Protein AF-A0A8U0I1I5-F1 (afdb_monomer)

Radius of gyration: 29.52 Å; Cα contacts (8 Å, |Δi|>4): 370; chains: 1; bounding box: 53×43×82 Å

Secondary structure (DSSP, 8-state):
-EETTEEEEEEEEEEEEEEEEEEEEEEEE-TT----TTS-EEEGGGS-HHHHHHHHHHHTTSTTS-----SS-EEEEEEEEE-TT-STT-THHHHSEEEEEETTEEEEEEEEEEEEEEEEEEEEEEEEEESSHHHHHHHHHHHHEEE--SPPHHHHHHHHHHHHH-EEE--SS--HHHHHHHHHHTTS--TT-TTEEEEEETTEEEEEEEEETTGGG-

Mean predicted aligned error: 11.92 Å

Solvent-accessible surface area (backbone atoms only — not comparable to full-atom values): 12692 Å² total; per-residue (Å²): 88,82,54,95,75,25,31,30,51,72,45,82,72,46,77,46,77,41,80,36,39,17,40,24,33,26,40,38,35,44,92,81,61,71,81,58,97,84,53,58,73,44,50,46,91,78,46,47,70,63,50,43,52,37,50,49,21,61,61,31,72,34,84,87,44,69,93,51,75,68,89,65,62,41,80,44,66,79,37,80,39,69,22,94,89,46,65,88,76,36,70,52,74,81,55,38,66,38,31,38,38,49,96,94,40,58,33,43,39,34,40,76,48,79,49,73,42,82,39,84,44,78,43,68,46,73,47,80,72,22,76,36,74,65,54,39,50,52,52,50,43,70,70,39,46,46,74,55,81,82,68,53,74,67,36,43,56,48,49,62,42,11,55,74,78,39,33,71,51,85,57,99,72,70,52,72,47,56,53,53,50,52,59,69,50,68,83,44,50,53,96,82,40,82,56,35,39,42,31,35,47,95,89,40,81,40,62,36,33,56,50,36,76,81,69,75,75,120

Sequence (218 aa):
MEFDNSYYYVELANSYTAELPALVLSVTWNPRQTPSPNATVLSFPDLPESDQLALRSTVYGGLYKPQVYPETILDFSASPVPYRDGTAESTFVDEGELWVRWEGRAYEVTAHRTTTMEKLVHEYTAERVAESAESFRELIADRHIIRIEPPTPEEQAILDAAVTDGYHETTQSPSRAWHRLLERLRETAFPEAHYTWYVDYDGEWYTLSLSSDESCTN

Nearest PDB structures (foldseek):
  4y0m-assembly4_H  TM=2.115E-01  e=1.537E+00  Pseudomonas aeruginosa PAO1
  5zdh-assembly1_A  TM=1.942E-01  e=1.960E+00  Escherichia coli ETEC H10407
  1cy6-assembly1_A  TM=1.666E-01  e=2.999E+00  Escherichia coli K-12
  4y0m-assembly1_A  TM=1.719E-01  e=5.850E+00  Pseudomonas aeruginosa PAO1

Structure (mmCIF, N/CA/C/O backbone):
data_AF-A0A8U0I1I5-F1
#
_entry.id   AF-A0A8U0I1I5-F1
#
loop_
_atom_site.group_PDB
_atom_site.id
_atom_site.type_symbol
_atom_site.label_atom_id
_atom_site.label_alt_id
_atom_site.label_comp_id
_atom_site.label_asym_id
_atom_site.label_entity_id
_atom_site.label_seq_id
_atom_site.pdbx_PDB_ins_code
_ato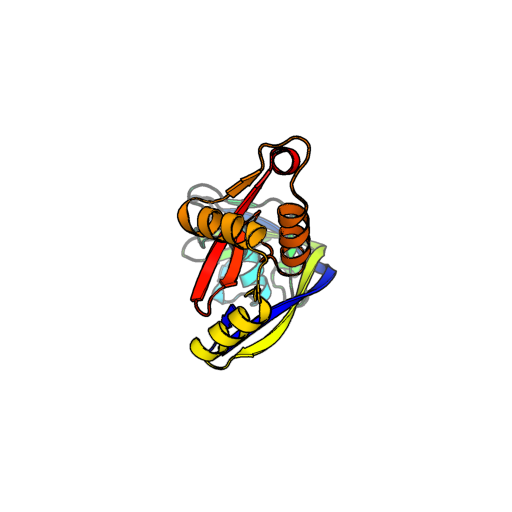m_site.Cartn_x
_atom_site.Cartn_y
_atom_site.Cartn_z
_atom_site.occupancy
_atom_site.B_iso_or_equiv
_atom_site.auth_seq_id
_atom_site.auth_comp_id
_atom_site.auth_asym_id
_atom_site.auth_atom_id
_atom_site.pdbx_PDB_model_num
ATOM 1 N N . MET A 1 1 ? -8.487 -7.957 10.086 1.00 79.94 1 MET A N 1
ATOM 2 C CA . MET A 1 1 ? -8.533 -8.185 8.622 1.00 79.94 1 MET A CA 1
ATOM 3 C C . MET A 1 1 ? -9.238 -9.506 8.367 1.00 79.94 1 MET A C 1
ATOM 5 O O . MET A 1 1 ? -8.986 -10.439 9.117 1.00 79.94 1 MET A O 1
ATOM 9 N N . GLU A 1 2 ? -10.106 -9.591 7.361 1.00 83.88 2 GLU A N 1
ATOM 10 C CA . GLU A 1 2 ? -10.692 -10.864 6.920 1.00 83.88 2 GLU A CA 1
ATOM 11 C C . GLU A 1 2 ? -9.901 -11.406 5.723 1.00 83.88 2 GLU A C 1
ATOM 13 O O . GLU A 1 2 ? -9.616 -10.663 4.783 1.00 83.88 2 GLU A O 1
ATOM 18 N N . PHE A 1 3 ? -9.525 -12.682 5.769 1.00 85.00 3 PHE A N 1
ATOM 19 C CA . PHE A 1 3 ? -8.878 -13.395 4.670 1.00 85.00 3 PHE A CA 1
ATOM 20 C C . PHE A 1 3 ? -9.256 -14.875 4.740 1.00 85.00 3 PHE A C 1
ATOM 22 O O . PHE A 1 3 ? -9.235 -15.457 5.822 1.00 85.00 3 PHE A O 1
ATOM 29 N N . ASP A 1 4 ? -9.620 -15.470 3.602 1.00 86.25 4 ASP A N 1
ATOM 30 C CA . ASP A 1 4 ? -10.054 -16.876 3.510 1.00 86.25 4 ASP A CA 1
ATOM 31 C C . ASP A 1 4 ? -11.099 -17.260 4.579 1.00 86.25 4 ASP A C 1
ATOM 33 O O . ASP A 1 4 ? -10.979 -18.249 5.302 1.00 86.25 4 ASP A O 1
ATOM 37 N N . ASN A 1 5 ? -12.107 -16.392 4.741 1.00 85.06 5 ASN A N 1
ATOM 38 C CA . ASN A 1 5 ? -13.210 -16.555 5.692 1.00 85.06 5 ASN A CA 1
ATOM 39 C C . ASN A 1 5 ? -12.777 -16.682 7.174 1.00 85.06 5 ASN A C 1
ATOM 41 O O . ASN A 1 5 ? -13.553 -17.135 8.015 1.00 85.06 5 ASN A O 1
ATOM 45 N N . SER A 1 6 ? -11.545 -16.273 7.489 1.00 90.00 6 SER A N 1
ATOM 46 C CA . SER A 1 6 ? -10.965 -16.203 8.830 1.00 90.00 6 SER A CA 1
ATOM 47 C C . SER A 1 6 ? -10.570 -14.765 9.169 1.00 90.00 6 SER A C 1
ATOM 49 O O . SER A 1 6 ? -10.298 -13.942 8.290 1.00 90.00 6 SER A O 1
ATOM 51 N N . TYR A 1 7 ? -10.508 -14.457 10.461 1.00 90.44 7 TYR A N 1
ATOM 52 C CA . TYR A 1 7 ? -10.189 -13.125 10.958 1.00 90.44 7 TYR A CA 1
ATOM 53 C C . TYR A 1 7 ? -8.809 -13.112 11.593 1.00 90.44 7 TYR A C 1
ATOM 55 O O . TYR A 1 7 ? -8.479 -13.948 12.436 1.00 90.44 7 TYR A O 1
ATOM 63 N N . TYR A 1 8 ? -8.018 -12.126 11.190 1.00 90.31 8 TYR A N 1
ATOM 64 C CA . TYR A 1 8 ? -6.644 -11.943 11.619 1.00 90.31 8 TYR A CA 1
ATOM 65 C C . TYR A 1 8 ? -6.473 -10.606 12.325 1.00 90.31 8 TYR A C 1
ATOM 67 O O . TYR A 1 8 ? -6.962 -9.567 11.853 1.00 90.31 8 TYR A O 1
ATOM 75 N N . TYR A 1 9 ? -5.736 -10.641 13.425 1.00 87.62 9 TYR A N 1
ATOM 76 C CA . TYR A 1 9 ? -5.141 -9.466 14.029 1.00 87.62 9 TYR A CA 1
ATOM 77 C C . TYR A 1 9 ? -3.797 -9.222 13.347 1.00 87.62 9 TYR A C 1
ATOM 79 O O . TYR A 1 9 ? -2.972 -10.130 13.242 1.00 87.62 9 TYR A O 1
ATOM 87 N N . VAL A 1 10 ? -3.636 -8.023 12.791 1.00 89.69 10 VAL A N 1
ATOM 88 C CA . VAL A 1 10 ? -2.459 -7.653 12.006 1.00 89.69 10 VAL A CA 1
ATOM 89 C C . VAL A 1 10 ? -1.749 -6.535 12.735 1.00 89.69 10 VAL A C 1
ATOM 91 O O . VAL A 1 10 ? -2.337 -5.480 12.965 1.00 89.69 10 VAL A O 1
ATOM 94 N N . GLU A 1 11 ? -0.484 -6.759 13.056 1.00 89.06 11 GLU A N 1
ATOM 95 C CA . GLU A 1 11 ? 0.372 -5.756 13.672 1.00 89.06 11 GLU A CA 1
ATOM 96 C C . GLU A 1 11 ? 1.574 -5.476 12.785 1.00 89.06 11 GLU A C 1
ATOM 98 O O . GLU A 1 11 ? 2.102 -6.362 12.109 1.00 89.06 11 GLU A O 1
ATOM 103 N N . LEU A 1 12 ? 2.005 -4.216 12.783 1.00 89.56 12 LEU A N 1
ATOM 104 C CA . LEU A 1 12 ? 3.290 -3.845 12.214 1.00 89.56 12 LEU A CA 1
ATOM 105 C C . LEU A 1 12 ? 4.381 -4.400 13.135 1.00 89.56 12 LEU A C 1
ATOM 107 O O . LEU A 1 12 ? 4.593 -3.884 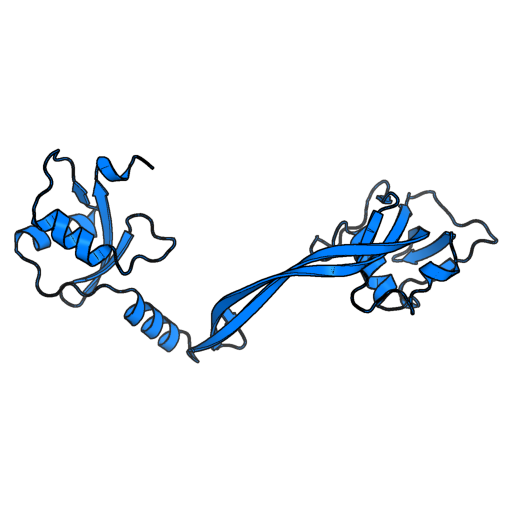14.229 1.00 89.56 12 LEU A O 1
ATOM 111 N N . ALA A 1 13 ? 5.063 -5.446 12.686 1.00 90.75 13 ALA A N 1
ATOM 112 C CA . ALA A 1 13 ? 6.122 -6.090 13.448 1.00 90.75 13 ALA A CA 1
ATOM 113 C C . ALA A 1 13 ? 7.432 -5.306 13.350 1.00 90.75 13 ALA A C 1
ATOM 115 O O . ALA A 1 13 ? 8.156 -5.164 14.334 1.00 90.75 13 ALA A O 1
ATOM 116 N N . ASN A 1 14 ? 7.744 -4.795 12.157 1.00 89.81 14 ASN A N 1
ATOM 117 C CA . ASN A 1 14 ? 8.981 -4.072 11.913 1.00 89.81 14 ASN A CA 1
ATOM 118 C C . ASN A 1 14 ? 8.826 -3.060 10.774 1.00 89.81 14 ASN A C 1
ATOM 120 O O . ASN A 1 14 ? 8.036 -3.239 9.844 1.00 89.81 14 ASN A O 1
ATOM 124 N N . SER A 1 15 ? 9.620 -1.996 10.839 1.00 93.75 15 SER A N 1
ATOM 125 C CA . SER A 1 15 ? 9.725 -0.993 9.789 1.00 93.75 15 SER A CA 1
ATOM 126 C C . SER A 1 15 ? 11.179 -0.573 9.655 1.00 93.75 15 SER A C 1
ATOM 128 O O . SER A 1 15 ? 11.757 -0.027 10.592 1.00 93.75 15 SER A O 1
ATOM 130 N N . TYR A 1 16 ? 11.769 -0.801 8.488 1.00 88.50 16 TYR A N 1
ATOM 131 C CA . TYR A 1 16 ? 13.164 -0.455 8.230 1.00 88.50 16 TYR A CA 1
ATOM 132 C C . TYR A 1 16 ? 13.371 -0.004 6.792 1.00 88.50 16 TYR A C 1
ATOM 134 O O . TYR A 1 16 ? 12.575 -0.293 5.898 1.00 88.50 16 TYR A O 1
ATOM 142 N N . THR A 1 17 ? 14.465 0.715 6.575 1.00 92.31 17 THR A N 1
ATOM 143 C CA . THR A 1 17 ? 14.924 1.070 5.237 1.00 92.31 17 THR A CA 1
ATOM 144 C C . THR A 1 17 ? 15.815 -0.046 4.712 1.00 92.31 17 THR A C 1
ATOM 146 O O . THR A 1 17 ? 16.782 -0.432 5.366 1.00 92.31 17 THR A O 1
ATOM 149 N N . ALA A 1 18 ? 15.490 -0.555 3.530 1.00 89.12 18 ALA A N 1
ATOM 150 C CA . ALA A 1 18 ? 16.329 -1.479 2.784 1.00 89.12 18 ALA A CA 1
ATOM 151 C C . ALA A 1 18 ? 16.841 -0.799 1.514 1.00 89.12 18 ALA A C 1
ATOM 153 O O . ALA A 1 18 ? 16.109 -0.042 0.873 1.00 89.12 18 ALA A O 1
ATOM 154 N N . GLU A 1 19 ? 18.075 -1.102 1.123 1.00 91.81 19 GLU A N 1
ATOM 155 C CA . GLU A 1 19 ? 18.558 -0.763 -0.211 1.00 91.81 19 GLU A CA 1
ATOM 156 C C . GLU A 1 19 ? 18.095 -1.825 -1.206 1.00 91.81 19 GLU A C 1
ATOM 158 O O . GLU A 1 19 ? 18.281 -3.024 -0.994 1.00 91.81 19 GLU A O 1
ATOM 163 N N . LEU A 1 20 ? 17.499 -1.380 -2.307 1.00 90.88 20 LEU A N 1
ATOM 164 C CA . LEU A 1 20 ? 17.161 -2.236 -3.434 1.00 90.88 20 LEU A CA 1
ATOM 165 C C . LEU A 1 20 ? 18.026 -1.886 -4.641 1.00 90.88 20 LEU A C 1
ATOM 167 O O . LEU A 1 20 ? 18.239 -0.697 -4.903 1.00 90.88 20 LEU A O 1
ATOM 171 N N . PRO A 1 21 ? 18.469 -2.888 -5.419 1.00 92.75 21 PRO A N 1
ATOM 172 C CA . PRO A 1 21 ? 19.033 -2.642 -6.734 1.00 92.75 21 PRO A CA 1
ATOM 173 C C . PRO A 1 21 ? 18.053 -1.839 -7.588 1.00 92.75 21 PRO A C 1
ATOM 175 O O . PRO A 1 21 ? 16.840 -2.064 -7.567 1.00 92.75 21 PRO A O 1
ATOM 178 N N . ALA A 1 22 ? 18.583 -0.897 -8.350 1.00 93.56 22 ALA A N 1
ATOM 179 C CA . ALA A 1 22 ? 17.813 -0.060 -9.245 1.00 93.56 22 ALA A CA 1
ATOM 180 C C . ALA A 1 22 ? 18.581 0.183 -10.543 1.00 93.56 22 ALA A C 1
ATOM 182 O O . ALA A 1 22 ? 19.812 0.178 -10.576 1.00 93.56 22 ALA A O 1
ATOM 183 N N . LEU A 1 23 ? 17.839 0.446 -11.610 1.00 93.62 23 LEU A N 1
ATOM 184 C CA . LEU A 1 23 ? 18.387 0.889 -12.884 1.00 93.62 23 LEU A CA 1
ATOM 185 C C . LEU A 1 23 ? 17.910 2.316 -13.133 1.00 93.62 23 LEU A C 1
ATOM 187 O O . LEU A 1 23 ? 16.718 2.602 -13.026 1.00 93.62 23 LEU A O 1
ATOM 191 N N . VAL A 1 24 ? 18.835 3.228 -13.428 1.00 93.56 24 VAL A N 1
ATOM 192 C CA . VAL A 1 24 ? 18.472 4.586 -13.845 1.00 93.56 24 VAL A CA 1
ATOM 193 C C . VAL A 1 24 ? 17.983 4.505 -15.285 1.00 93.56 24 VAL A C 1
ATOM 195 O O . VAL A 1 24 ? 18.783 4.244 -16.185 1.00 93.56 24 VAL A O 1
ATOM 198 N N . LEU A 1 25 ? 16.683 4.721 -15.481 1.00 94.62 25 LEU A N 1
ATOM 199 C CA . LEU A 1 25 ? 16.008 4.616 -16.772 1.00 94.62 25 LEU A CA 1
ATOM 200 C C . LEU A 1 25 ? 15.466 5.972 -17.218 1.00 94.62 25 LEU A C 1
ATOM 202 O O . LEU A 1 25 ? 14.912 6.715 -16.408 1.00 94.62 25 LEU A O 1
ATOM 206 N N . SER A 1 26 ? 15.574 6.251 -18.513 1.00 94.81 26 SER A N 1
ATOM 207 C CA . SER A 1 26 ? 14.696 7.191 -19.208 1.00 94.81 26 SER A CA 1
ATOM 208 C C . SER A 1 26 ? 13.701 6.404 -20.051 1.00 94.81 26 SER A C 1
ATOM 210 O O . SER A 1 26 ? 14.091 5.439 -20.707 1.00 94.81 26 SER A O 1
ATOM 212 N N . VAL A 1 27 ? 12.435 6.814 -20.056 1.00 96.00 27 VAL A N 1
ATOM 213 C CA . VAL A 1 27 ? 11.420 6.234 -20.944 1.00 96.00 27 VAL A CA 1
ATOM 214 C C . VAL A 1 27 ? 10.614 7.351 -21.575 1.00 96.00 27 VAL A C 1
ATOM 216 O O . VAL A 1 27 ? 9.957 8.121 -20.870 1.00 96.00 27 VAL A O 1
ATOM 219 N N . THR A 1 28 ? 10.624 7.416 -22.901 1.00 95.50 28 THR A N 1
ATOM 220 C CA . THR A 1 28 ? 9.867 8.417 -23.649 1.00 95.50 28 THR A CA 1
ATOM 221 C C . THR A 1 28 ? 8.820 7.754 -24.536 1.00 95.50 28 THR A C 1
ATOM 223 O O . THR A 1 28 ? 8.996 6.659 -25.086 1.00 95.50 28 THR A O 1
ATOM 226 N N . TRP A 1 29 ? 7.675 8.418 -24.658 1.00 95.75 29 TRP A N 1
ATOM 227 C CA . TRP A 1 29 ? 6.648 8.072 -25.627 1.00 95.75 29 TRP A CA 1
ATOM 228 C C . TRP A 1 29 ? 5.899 9.294 -26.129 1.00 95.75 29 TRP A C 1
ATOM 230 O O . TRP A 1 29 ? 5.488 10.145 -25.353 1.00 95.75 29 TRP A O 1
ATOM 240 N N . ASN A 1 30 ? 5.639 9.354 -27.431 1.00 93.44 30 ASN A N 1
ATOM 241 C CA . ASN A 1 30 ? 4.634 10.237 -28.006 1.00 93.44 30 ASN A CA 1
ATOM 242 C C . ASN A 1 30 ? 3.947 9.557 -29.211 1.00 93.44 30 ASN A C 1
ATOM 244 O O . ASN A 1 30 ? 4.534 8.678 -29.836 1.00 93.44 30 ASN A O 1
ATOM 248 N N . PRO A 1 31 ? 2.723 9.955 -29.598 1.00 89.44 31 PRO A N 1
ATOM 249 C CA . PRO A 1 31 ? 1.957 9.293 -30.657 1.00 89.44 31 PRO A CA 1
ATOM 250 C C . PRO A 1 31 ? 2.624 9.244 -32.035 1.00 89.44 31 PRO A C 1
ATOM 252 O O . PRO A 1 31 ? 2.180 8.487 -32.895 1.00 89.44 31 PRO A O 1
ATOM 255 N N . ARG A 1 32 ? 3.629 10.091 -32.285 1.00 89.12 32 ARG A N 1
ATOM 256 C CA . ARG A 1 32 ? 4.287 10.223 -33.591 1.00 89.12 32 ARG A CA 1
ATOM 257 C C . ARG A 1 32 ? 5.686 9.625 -33.621 1.00 89.12 32 ARG A C 1
ATOM 259 O O . ARG A 1 32 ? 6.273 9.585 -34.700 1.00 89.12 32 ARG A O 1
ATOM 266 N N . GLN A 1 33 ? 6.228 9.191 -32.484 1.00 90.88 33 G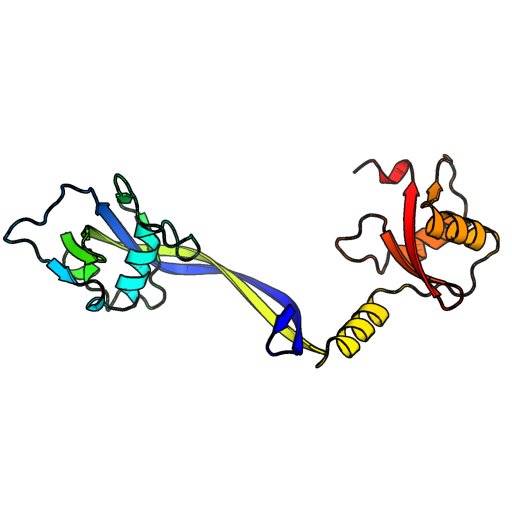LN A N 1
ATOM 267 C CA . GLN A 1 33 ? 7.560 8.6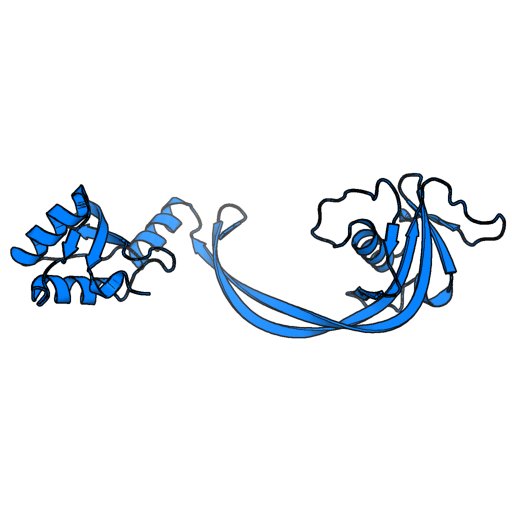13 -32.468 1.00 90.88 33 GLN A CA 1
ATOM 268 C C . GLN A 1 33 ? 7.543 7.222 -33.080 1.00 90.88 33 GLN A C 1
ATOM 270 O O . GLN A 1 33 ? 6.651 6.408 -32.833 1.00 90.88 33 GLN A O 1
ATOM 275 N N . THR A 1 34 ? 8.564 6.953 -33.875 1.00 90.75 34 THR A N 1
ATOM 276 C CA . THR A 1 34 ? 8.786 5.656 -34.493 1.00 90.75 34 THR A CA 1
ATOM 277 C C . THR A 1 34 ? 10.266 5.327 -34.385 1.00 90.75 34 THR A C 1
ATOM 279 O O . THR A 1 34 ? 11.075 6.213 -34.680 1.00 90.75 34 THR A O 1
ATOM 282 N N . PRO A 1 35 ? 10.627 4.081 -34.034 1.00 92.44 35 PRO A N 1
ATOM 283 C CA . PRO A 1 35 ? 12.015 3.647 -34.069 1.00 92.44 35 PRO A CA 1
ATOM 284 C C . PRO A 1 35 ? 12.619 3.885 -35.454 1.00 92.44 35 PRO A C 1
ATOM 286 O O . PRO A 1 35 ? 11.937 3.727 -36.474 1.00 92.44 35 PRO A O 1
ATOM 289 N N . SER A 1 36 ? 13.905 4.233 -35.501 1.00 90.38 36 SER A N 1
ATOM 290 C CA . SER A 1 36 ? 14.628 4.265 -36.772 1.00 90.38 36 SER A CA 1
ATOM 291 C C . SER A 1 36 ? 14.697 2.851 -37.385 1.00 90.38 36 SER A C 1
ATOM 293 O O . SER A 1 36 ? 14.619 1.865 -36.650 1.00 90.38 36 SER A O 1
ATOM 295 N N . PRO A 1 37 ? 14.872 2.702 -38.713 1.00 88.62 37 PRO A N 1
ATOM 296 C CA . PRO A 1 37 ? 14.901 1.382 -39.354 1.00 88.62 37 PRO A CA 1
ATOM 297 C C . PRO A 1 37 ? 15.980 0.423 -38.828 1.00 88.62 37 PRO A C 1
ATOM 299 O O . PRO A 1 37 ? 15.832 -0.785 -38.979 1.00 88.62 37 PRO A O 1
ATOM 302 N N . ASN A 1 38 ? 17.046 0.958 -38.227 1.00 88.25 38 ASN A N 1
ATOM 303 C CA . ASN A 1 38 ? 18.166 0.186 -37.684 1.00 88.25 38 ASN A CA 1
ATOM 304 C C . ASN A 1 38 ? 18.137 0.097 -36.149 1.00 88.25 38 ASN A C 1
ATOM 306 O O . ASN A 1 38 ? 19.097 -0.391 -35.562 1.00 88.25 38 ASN A O 1
ATOM 310 N N . ALA A 1 39 ? 17.093 0.615 -35.496 1.00 90.38 39 ALA A N 1
ATOM 311 C CA . ALA A 1 39 ? 16.973 0.556 -34.047 1.00 90.38 39 ALA A CA 1
ATOM 312 C C . ALA A 1 39 ? 16.692 -0.878 -33.577 1.00 90.38 39 ALA A C 1
ATOM 314 O O . ALA A 1 39 ? 15.916 -1.602 -34.207 1.00 90.38 39 ALA A O 1
ATOM 315 N N . THR A 1 40 ? 17.264 -1.260 -32.435 1.00 91.94 40 THR A N 1
ATOM 316 C CA . THR A 1 40 ? 16.874 -2.481 -31.726 1.00 91.94 40 THR A CA 1
ATOM 317 C C . THR A 1 40 ? 15.453 -2.308 -31.197 1.00 91.94 40 THR A C 1
ATOM 319 O O . THR A 1 40 ? 15.181 -1.396 -30.414 1.00 91.94 40 THR A O 1
ATOM 322 N N . VAL A 1 41 ? 14.532 -3.167 -31.641 1.00 95.19 41 VAL A N 1
ATOM 323 C CA . VAL A 1 41 ? 13.128 -3.153 -31.211 1.00 95.19 41 VAL A CA 1
ATOM 324 C C . VAL A 1 41 ? 12.774 -4.498 -30.590 1.00 95.19 41 VAL A C 1
ATOM 326 O O . VAL A 1 41 ? 12.765 -5.516 -31.279 1.00 95.19 41 VAL A O 1
ATOM 329 N N . LEU A 1 42 ? 12.433 -4.482 -29.307 1.00 95.50 42 LEU A N 1
ATOM 330 C CA . LEU A 1 42 ? 12.011 -5.642 -28.530 1.00 95.50 42 LEU A CA 1
ATOM 331 C C . LEU A 1 42 ? 10.494 -5.626 -28.321 1.00 95.50 42 LEU A C 1
ATOM 333 O O . LEU A 1 42 ? 9.872 -4.561 -28.246 1.00 95.50 42 LEU A O 1
ATOM 337 N N . SER A 1 43 ? 9.880 -6.801 -28.20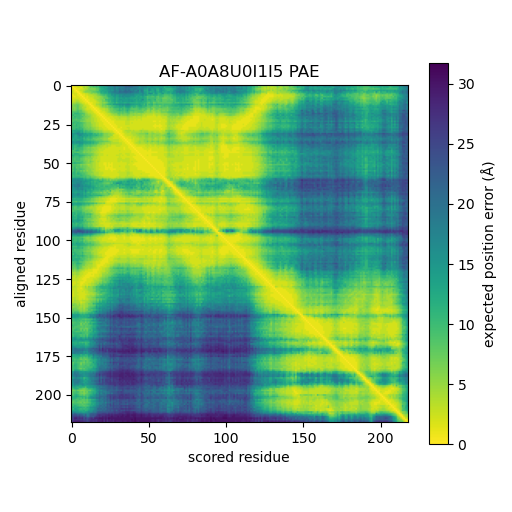2 1.00 96.69 43 SER A N 1
ATOM 338 C CA . SER A 1 43 ? 8.484 -6.901 -27.769 1.00 96.69 43 SER A CA 1
ATOM 339 C C . SER A 1 43 ? 8.429 -6.931 -26.247 1.00 96.69 43 SER A C 1
ATOM 341 O O . SER A 1 43 ? 9.157 -7.688 -25.616 1.00 96.69 43 SER A O 1
ATOM 343 N N . PHE A 1 44 ? 7.507 -6.181 -25.649 1.00 96.25 44 PHE A N 1
ATOM 344 C CA . PHE A 1 44 ? 7.268 -6.211 -24.206 1.00 96.25 44 PHE A CA 1
ATOM 345 C C . PHE A 1 44 ? 7.104 -7.614 -23.587 1.00 96.25 44 PHE A C 1
ATOM 347 O O . PHE A 1 44 ? 7.744 -7.865 -22.570 1.00 96.25 44 PHE A O 1
ATOM 354 N N . PRO A 1 45 ? 6.291 -8.538 -24.145 1.00 96.94 45 PRO A N 1
ATOM 355 C CA . PRO A 1 45 ? 6.125 -9.866 -23.548 1.00 96.94 45 PRO A CA 1
ATOM 356 C C . PRO A 1 45 ? 7.384 -10.740 -23.618 1.00 96.94 45 PRO A C 1
ATOM 358 O O . PRO A 1 45 ? 7.458 -11.723 -22.886 1.00 96.94 45 PRO A O 1
ATOM 361 N N . ASP A 1 46 ? 8.349 -10.385 -24.470 1.00 96.06 46 ASP A N 1
ATOM 362 C CA . ASP A 1 46 ? 9.609 -11.115 -24.627 1.00 96.06 46 ASP A CA 1
ATOM 363 C C . ASP A 1 46 ? 10.685 -10.618 -23.643 1.00 96.06 46 ASP A C 1
ATOM 365 O O . ASP A 1 46 ? 11.745 -11.229 -23.528 1.00 96.06 46 ASP A O 1
ATOM 369 N N . LEU A 1 47 ? 10.427 -9.511 -22.932 1.00 94.69 47 LEU A N 1
ATOM 370 C CA . LEU A 1 47 ? 11.341 -8.981 -21.925 1.00 94.69 47 LEU A CA 1
ATOM 371 C C . LEU A 1 47 ? 11.363 -9.871 -20.669 1.00 94.69 47 LEU A C 1
ATOM 373 O O . LEU A 1 47 ? 10.323 -10.427 -20.296 1.00 94.69 47 LEU A O 1
ATOM 377 N N . PRO A 1 48 ? 12.497 -9.932 -19.951 1.00 94.69 48 PRO A N 1
ATOM 378 C CA . PRO A 1 48 ? 12.559 -10.472 -18.595 1.00 94.69 48 PRO A CA 1
ATOM 379 C C . PRO A 1 48 ? 11.479 -9.869 -17.684 1.00 94.69 48 PRO A C 1
ATOM 381 O O . PRO A 1 48 ? 11.112 -8.700 -17.816 1.00 94.69 48 PRO A O 1
ATOM 384 N N . GLU A 1 49 ? 10.975 -10.645 -16.720 1.00 93.88 49 GLU A N 1
ATOM 385 C CA . GLU A 1 49 ? 9.899 -10.191 -15.822 1.00 93.88 49 GLU A CA 1
ATOM 386 C C . GLU A 1 49 ? 10.274 -8.910 -15.055 1.00 93.88 49 GLU A C 1
ATOM 388 O O . GLU A 1 49 ? 9.445 -8.013 -14.884 1.00 93.88 49 GLU A O 1
ATOM 393 N N . SER A 1 50 ? 11.540 -8.783 -14.654 1.00 92.50 50 SER A N 1
ATOM 394 C CA . SER A 1 50 ? 12.085 -7.591 -13.998 1.00 92.50 50 SER A CA 1
ATOM 395 C C . SER A 1 50 ? 11.981 -6.338 -14.878 1.00 92.50 50 SER A C 1
ATOM 397 O O . SER A 1 50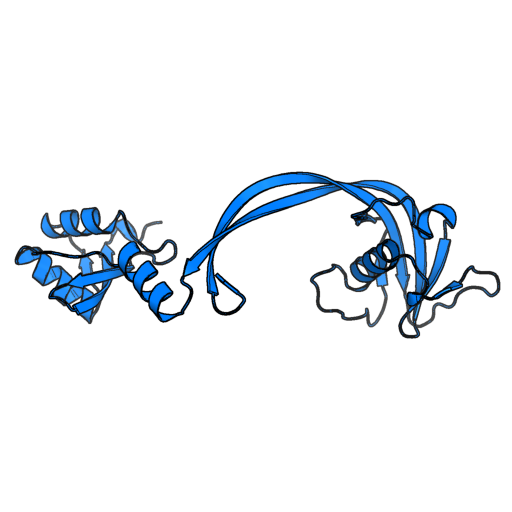 ? 11.509 -5.300 -14.407 1.00 92.50 50 SER A O 1
ATOM 399 N N . ASP A 1 51 ? 12.324 -6.446 -16.163 1.00 94.50 51 ASP A N 1
ATOM 400 C CA . ASP A 1 51 ? 12.211 -5.366 -17.151 1.00 94.50 51 ASP A CA 1
ATOM 401 C C . ASP A 1 51 ? 10.744 -5.019 -17.437 1.00 94.50 51 ASP A C 1
ATOM 403 O O . ASP A 1 51 ? 10.379 -3.842 -17.530 1.00 94.50 51 ASP A O 1
ATOM 407 N N . GLN A 1 52 ? 9.869 -6.029 -17.513 1.00 94.88 52 GLN A N 1
ATOM 408 C CA . GLN A 1 52 ? 8.428 -5.820 -17.665 1.00 94.88 52 GLN A CA 1
ATOM 409 C C . GLN A 1 52 ? 7.844 -5.037 -16.485 1.00 94.88 52 GLN A C 1
ATOM 411 O O . GLN A 1 52 ? 7.057 -4.105 -16.680 1.00 94.88 52 GLN A O 1
ATOM 416 N N . LEU A 1 53 ? 8.217 -5.400 -15.256 1.00 92.19 53 LEU A N 1
ATOM 417 C CA . LEU A 1 53 ? 7.782 -4.716 -14.039 1.00 92.19 53 LEU A CA 1
ATOM 418 C C . LEU A 1 53 ? 8.319 -3.285 -13.972 1.00 92.19 53 LEU A C 1
ATOM 420 O O . LEU A 1 53 ? 7.553 -2.367 -13.659 1.00 92.19 53 LEU A O 1
ATOM 424 N N . ALA A 1 54 ? 9.596 -3.083 -14.304 1.00 92.19 54 ALA A N 1
ATOM 425 C CA . ALA A 1 54 ? 10.215 -1.765 -14.364 1.00 92.19 54 ALA A CA 1
ATOM 426 C C . ALA A 1 54 ? 9.483 -0.858 -15.363 1.00 92.19 54 ALA A C 1
ATOM 428 O O . ALA A 1 54 ? 9.039 0.233 -14.996 1.00 92.19 54 ALA A O 1
ATOM 429 N N . LEU A 1 55 ? 9.256 -1.336 -16.592 1.00 93.56 55 LEU A N 1
ATOM 430 C CA . LEU A 1 55 ? 8.589 -0.550 -17.626 1.00 93.56 55 LEU A CA 1
ATOM 431 C C . LEU A 1 55 ? 7.117 -0.276 -17.289 1.00 93.56 55 LEU A C 1
ATOM 433 O O . LEU A 1 55 ? 6.659 0.849 -17.476 1.00 93.56 55 LEU A O 1
ATOM 437 N N . ARG A 1 56 ? 6.380 -1.245 -16.726 1.00 92.88 56 ARG A N 1
ATOM 438 C CA . ARG A 1 56 ? 5.007 -1.018 -16.226 1.00 92.88 56 ARG A CA 1
ATOM 439 C C . ARG A 1 56 ? 4.973 0.067 -15.160 1.00 92.88 56 ARG A C 1
ATOM 441 O O . ARG A 1 56 ? 4.144 0.971 -15.239 1.00 92.88 56 ARG A O 1
ATOM 448 N N . SER A 1 57 ? 5.873 -0.008 -14.180 1.00 89.19 57 SER A N 1
ATOM 449 C CA . SER A 1 57 ? 5.964 0.996 -13.121 1.00 89.19 57 SER A CA 1
ATOM 450 C C . SER A 1 57 ? 6.241 2.381 -13.701 1.00 89.19 57 SER A C 1
ATOM 452 O O . SER A 1 57 ? 5.603 3.348 -13.295 1.00 89.19 57 SER A O 1
ATOM 454 N N . THR A 1 58 ? 7.147 2.489 -14.669 1.00 91.81 58 THR A N 1
ATOM 455 C CA . THR A 1 58 ? 7.473 3.764 -15.309 1.00 91.81 58 THR A CA 1
ATOM 456 C C . THR A 1 58 ? 6.314 4.314 -16.141 1.00 91.81 58 THR A C 1
ATOM 458 O O . THR A 1 58 ? 5.925 5.466 -15.959 1.00 91.81 58 THR A O 1
ATOM 461 N N . VAL A 1 59 ? 5.717 3.499 -17.013 1.00 91.25 59 VAL A N 1
ATOM 462 C CA . VAL A 1 59 ? 4.653 3.933 -17.934 1.00 91.25 59 VAL A CA 1
ATOM 463 C C . VAL A 1 59 ? 3.370 4.315 -17.195 1.00 91.25 59 VAL A C 1
ATOM 465 O O . VAL A 1 59 ? 2.726 5.289 -17.576 1.00 91.25 59 VAL A O 1
ATOM 468 N N . TYR A 1 60 ? 3.009 3.594 -16.131 1.00 87.88 60 TYR A N 1
ATOM 469 C CA . TYR A 1 60 ? 1.818 3.892 -15.324 1.00 87.88 60 TYR A CA 1
ATOM 470 C C . TYR A 1 60 ? 2.089 4.864 -14.164 1.00 87.88 60 TYR A C 1
ATOM 472 O O . TYR A 1 60 ? 1.177 5.238 -13.425 1.00 87.88 60 TYR A O 1
ATOM 480 N N . GLY A 1 61 ? 3.340 5.297 -13.977 1.00 79.69 61 GLY A N 1
ATOM 481 C CA . GLY A 1 61 ? 3.732 6.204 -12.897 1.00 79.69 61 GLY A CA 1
ATOM 482 C C . GLY A 1 61 ? 3.685 5.580 -11.494 1.00 79.69 61 GLY A C 1
ATOM 483 O O . GLY A 1 61 ? 3.502 6.311 -10.514 1.00 79.69 61 GLY A O 1
ATOM 484 N N . GLY A 1 62 ? 3.817 4.256 -11.402 1.00 73.69 62 GLY A N 1
ATOM 485 C CA . GLY A 1 62 ? 3.921 3.452 -10.183 1.00 73.69 62 GLY A CA 1
ATOM 486 C C . GLY A 1 62 ? 3.181 2.111 -10.288 1.00 73.69 62 GLY A C 1
ATOM 487 O O . GLY A 1 62 ? 2.116 2.036 -10.890 1.00 73.69 62 GLY A O 1
ATOM 488 N N . LEU A 1 63 ? 3.702 1.058 -9.643 1.00 64.19 63 LEU A N 1
ATOM 489 C CA . LEU A 1 63 ? 3.104 -0.294 -9.652 1.00 64.19 63 LEU A CA 1
ATOM 490 C C . LEU A 1 63 ? 1.668 -0.365 -9.098 1.00 64.19 63 LEU A C 1
ATOM 492 O O . LEU A 1 63 ? 0.920 -1.266 -9.462 1.00 64.19 63 LEU A O 1
ATOM 496 N N . TYR A 1 64 ? 1.295 0.567 -8.218 1.00 63.03 64 TYR A N 1
ATOM 497 C CA . TYR A 1 64 ? -0.013 0.594 -7.547 1.00 63.03 64 TYR A CA 1
ATOM 498 C C . TYR A 1 64 ? -0.965 1.651 -8.110 1.00 63.03 64 TYR A C 1
ATOM 500 O O . TYR A 1 64 ? -2.046 1.865 -7.561 1.00 63.03 64 TYR A O 1
ATOM 508 N N . LYS A 1 65 ? -0.566 2.353 -9.175 1.00 67.12 65 LYS A N 1
ATOM 509 C CA . LYS A 1 65 ? -1.453 3.304 -9.841 1.00 67.12 65 LYS A CA 1
ATOM 510 C C . LYS A 1 65 ? -2.386 2.574 -10.807 1.00 67.12 65 LYS A C 1
ATOM 512 O O . LYS A 1 65 ? -2.049 1.486 -11.279 1.00 67.12 65 LYS A O 1
ATOM 517 N N . PRO A 1 66 ? -3.557 3.160 -11.118 1.00 71.44 66 PRO A N 1
ATOM 518 C CA . PRO A 1 66 ? -4.397 2.667 -12.200 1.00 71.44 66 PRO A CA 1
ATOM 519 C C . PRO A 1 66 ? -3.563 2.460 -13.469 1.00 71.44 66 PRO A C 1
ATOM 521 O O . PRO A 1 66 ? -2.772 3.333 -13.828 1.00 71.44 66 PRO A O 1
ATOM 524 N N . GLN A 1 67 ? -3.736 1.313 -14.131 1.00 78.06 67 GLN A N 1
ATOM 525 C CA . GLN A 1 67 ? -3.013 0.940 -15.355 1.00 78.06 67 GLN A CA 1
ATOM 526 C C . GLN A 1 67 ? -3.530 1.749 -16.549 1.00 78.06 67 GLN A C 1
ATOM 528 O O . GLN A 1 67 ? -4.217 1.240 -17.432 1.00 78.06 67 GLN A O 1
ATOM 533 N N . VAL A 1 68 ? -3.263 3.050 -16.525 1.00 77.06 68 VAL A N 1
ATOM 534 C CA . VAL A 1 68 ? -3.708 4.005 -17.532 1.00 77.06 68 VAL A CA 1
ATOM 535 C C . VAL A 1 68 ? -2.493 4.446 -18.320 1.00 77.06 68 VAL A C 1
ATOM 537 O O . VAL A 1 68 ? -1.529 4.976 -17.769 1.00 77.06 68 VAL A O 1
ATOM 540 N N . TYR A 1 69 ? -2.540 4.212 -19.627 1.00 80.00 69 TYR A N 1
ATOM 541 C CA . TYR A 1 69 ? -1.493 4.670 -20.522 1.00 80.00 69 TYR A CA 1
ATOM 542 C C . TYR A 1 69 ? -1.498 6.198 -20.645 1.00 80.00 69 TYR A C 1
ATOM 544 O O . TYR A 1 69 ? -2.567 6.809 -20.663 1.00 80.00 69 TYR A O 1
ATOM 552 N N . PRO A 1 70 ? -0.326 6.824 -20.831 1.00 79.12 70 PRO A N 1
ATOM 553 C CA . PRO A 1 70 ? -0.250 8.247 -21.138 1.00 79.12 70 PRO A CA 1
ATOM 554 C C . PRO A 1 70 ? -1.010 8.550 -22.438 1.00 79.12 70 PRO A C 1
ATOM 556 O O . PRO A 1 70 ? -0.877 7.827 -23.423 1.00 79.12 70 PRO A O 1
ATOM 559 N N . GLU A 1 71 ? -1.822 9.604 -22.475 1.00 81.56 71 GLU A N 1
ATOM 560 C CA . GLU A 1 71 ? -2.627 9.933 -23.667 1.00 81.56 71 GLU A CA 1
ATOM 561 C C . GLU A 1 71 ? -1.890 10.847 -24.654 1.00 81.56 71 GLU A C 1
ATOM 563 O O . GLU A 1 71 ? -2.140 10.793 -25.858 1.00 81.56 71 GLU A O 1
ATOM 568 N N . THR A 1 72 ? -0.962 11.670 -24.160 1.00 85.19 72 THR A N 1
ATOM 569 C CA . THR A 1 72 ? -0.290 12.714 -24.944 1.00 85.19 72 THR A CA 1
ATOM 570 C C . THR A 1 72 ? 1.197 12.447 -25.115 1.00 85.19 72 THR A C 1
ATOM 572 O O . THR A 1 72 ? 1.637 12.176 -26.224 1.00 85.19 72 THR A O 1
ATOM 575 N N . ILE A 1 73 ? 1.982 12.540 -24.047 1.00 88.75 73 ILE A N 1
ATOM 576 C CA . ILE A 1 73 ? 3.425 12.295 -24.043 1.00 88.75 73 ILE A CA 1
ATOM 577 C C . ILE A 1 73 ? 3.771 11.618 -22.715 1.00 88.75 73 ILE A C 1
ATOM 579 O O . ILE A 1 73 ? 3.237 11.985 -21.669 1.00 88.75 73 ILE A O 1
ATOM 583 N N . LEU A 1 74 ? 4.652 10.626 -22.765 1.00 91.56 74 LEU A N 1
ATOM 584 C CA . LEU A 1 74 ? 5.409 10.135 -21.624 1.00 91.56 74 LEU A CA 1
ATOM 585 C C . LEU A 1 74 ? 6.814 10.712 -21.723 1.00 91.56 74 LEU A C 1
ATOM 587 O O . LEU A 1 74 ? 7.483 10.524 -22.737 1.00 91.56 74 LEU A O 1
ATOM 591 N N . ASP A 1 75 ? 7.250 11.377 -20.667 1.00 92.75 75 ASP A N 1
ATOM 592 C CA . ASP A 1 75 ? 8.638 11.783 -20.495 1.00 92.75 75 ASP A CA 1
ATOM 593 C C . ASP A 1 75 ? 9.043 11.421 -19.068 1.00 92.75 75 ASP A C 1
ATOM 595 O O . ASP A 1 75 ? 8.828 12.174 -18.116 1.00 92.75 75 ASP A O 1
ATOM 599 N N . PHE A 1 76 ? 9.516 10.188 -18.908 1.00 92.31 76 PHE A N 1
ATOM 600 C CA . PHE A 1 76 ? 10.136 9.740 -17.676 1.00 92.31 76 PHE A CA 1
ATOM 601 C C . PHE A 1 76 ? 11.631 9.992 -17.797 1.00 92.31 76 PHE A C 1
ATOM 603 O O . PHE A 1 76 ? 12.343 9.270 -18.497 1.00 92.31 76 PHE A O 1
ATOM 610 N N . SER A 1 77 ? 12.091 11.042 -17.129 1.00 90.94 77 SER A N 1
ATOM 611 C CA . SER A 1 77 ? 13.497 11.419 -17.105 1.00 90.94 77 SER A CA 1
ATOM 612 C C . SER A 1 77 ? 14.333 10.400 -16.334 1.00 90.94 77 SER A C 1
ATOM 614 O O . SER A 1 77 ? 13.810 9.704 -15.466 1.00 90.94 77 SER A O 1
ATOM 616 N N . ALA A 1 78 ? 15.636 10.362 -16.635 1.00 91.94 78 ALA A N 1
ATOM 617 C CA . ALA A 1 78 ? 16.648 9.490 -16.036 1.00 91.94 78 ALA A CA 1
ATOM 618 C C . ALA A 1 78 ? 16.516 9.378 -14.505 1.00 91.94 78 ALA A C 1
ATOM 620 O O . ALA A 1 78 ? 17.117 10.150 -13.753 1.00 91.94 78 ALA A O 1
ATOM 621 N N . SER A 1 79 ? 15.742 8.393 -14.051 1.00 91.56 79 SER A N 1
ATOM 622 C CA . SER A 1 79 ? 15.361 8.221 -12.649 1.00 91.56 79 SER A CA 1
ATOM 623 C C . SER A 1 79 ? 15.536 6.764 -12.226 1.00 91.56 79 SER A C 1
ATOM 625 O O . SER A 1 79 ? 15.342 5.863 -13.048 1.00 91.56 79 SER A O 1
ATOM 627 N N . PRO A 1 80 ? 15.906 6.497 -10.960 1.00 92.25 80 PRO A N 1
ATOM 628 C CA . PRO A 1 80 ? 16.023 5.132 -10.459 1.00 92.25 80 PRO A CA 1
ATOM 629 C C . PRO A 1 80 ? 14.680 4.389 -10.507 1.00 92.25 80 PRO A C 1
ATOM 631 O O . PRO A 1 80 ? 13.680 4.862 -9.967 1.00 92.25 80 PRO A O 1
ATOM 634 N N . VAL A 1 81 ? 14.673 3.203 -11.113 1.00 91.81 81 VAL A N 1
ATOM 635 C CA . VAL A 1 81 ? 13.541 2.266 -11.120 1.00 91.81 81 VAL A CA 1
ATOM 636 C C . VAL A 1 81 ? 13.963 0.993 -10.380 1.00 91.81 81 VAL A C 1
ATOM 638 O O . VAL A 1 81 ? 15.033 0.465 -10.684 1.00 91.81 81 VAL A O 1
ATOM 641 N N . PRO A 1 82 ? 13.187 0.502 -9.395 1.00 90.50 82 PRO A N 1
ATOM 642 C CA . PRO A 1 82 ? 13.601 -0.622 -8.556 1.00 90.50 82 PRO A CA 1
ATOM 643 C C . PRO A 1 82 ? 13.548 -1.966 -9.295 1.00 90.50 82 PRO A C 1
ATOM 645 O O . PRO A 1 82 ? 12.549 -2.287 -9.935 1.00 90.50 82 PRO A O 1
ATOM 648 N N . TYR A 1 83 ? 14.585 -2.782 -9.107 1.00 90.75 83 TYR A N 1
ATOM 649 C CA . TYR A 1 83 ? 14.719 -4.156 -9.599 1.00 90.75 83 TYR A CA 1
ATOM 650 C C . TYR A 1 83 ? 14.814 -5.107 -8.406 1.00 90.75 83 TYR A C 1
ATOM 652 O O . TYR A 1 83 ? 15.877 -5.264 -7.806 1.00 90.75 83 TYR A O 1
ATOM 660 N N . ARG A 1 84 ? 13.686 -5.730 -8.039 1.00 82.06 84 ARG A N 1
ATOM 661 C CA . ARG A 1 84 ? 13.569 -6.553 -6.818 1.00 82.06 84 ARG A CA 1
ATOM 662 C C . ARG A 1 84 ? 14.570 -7.706 -6.781 1.00 82.06 84 ARG A C 1
ATOM 664 O O . ARG A 1 84 ? 15.178 -7.926 -5.741 1.00 82.06 84 ARG A O 1
ATOM 671 N N . ASP A 1 85 ? 14.768 -8.362 -7.918 1.00 84.06 85 ASP A N 1
ATOM 672 C CA . ASP A 1 85 ? 15.625 -9.545 -8.046 1.00 84.06 85 ASP A CA 1
ATOM 673 C C . ASP A 1 85 ? 17.027 -9.205 -8.588 1.00 84.06 85 ASP A C 1
ATOM 675 O O . ASP A 1 85 ? 17.809 -10.087 -8.934 1.00 84.06 85 ASP A O 1
ATOM 679 N N . GLY A 1 86 ? 17.370 -7.911 -8.646 1.00 86.44 86 GLY A N 1
ATOM 680 C CA . GLY A 1 86 ? 18.618 -7.417 -9.225 1.00 86.44 86 GLY A CA 1
ATOM 681 C C . GLY A 1 86 ? 18.533 -7.120 -10.726 1.00 86.44 86 GLY A C 1
ATOM 682 O O . GLY A 1 86 ? 17.529 -7.378 -11.385 1.00 86.44 86 GLY A O 1
ATOM 683 N N . THR A 1 87 ? 19.600 -6.526 -11.268 1.00 87.62 87 THR A N 1
ATOM 684 C CA . THR A 1 87 ? 19.666 -6.071 -12.671 1.00 87.62 87 THR A CA 1
ATOM 685 C C . THR A 1 87 ? 20.432 -7.026 -13.590 1.00 87.62 87 THR A C 1
ATOM 687 O O . THR A 1 87 ? 20.618 -6.702 -14.753 1.00 87.62 87 THR A O 1
ATOM 690 N N . ALA A 1 88 ? 20.925 -8.161 -13.083 1.00 87.69 88 ALA A N 1
ATOM 691 C CA . ALA A 1 88 ? 21.828 -9.045 -13.831 1.00 87.69 88 ALA A CA 1
ATOM 692 C C . ALA A 1 88 ? 21.175 -9.671 -15.075 1.00 87.69 88 ALA A C 1
ATOM 694 O O . ALA A 1 88 ? 21.835 -9.835 -16.090 1.00 87.69 88 ALA A O 1
ATOM 695 N N . GLU A 1 89 ? 19.877 -9.965 -14.996 1.00 88.19 89 GLU A N 1
ATOM 696 C CA . GLU A 1 89 ? 19.096 -10.554 -16.092 1.00 88.19 89 GLU A CA 1
ATOM 697 C C . GLU A 1 89 ? 18.377 -9.489 -16.942 1.00 88.19 89 GLU A C 1
ATOM 699 O O . GLU A 1 89 ? 17.540 -9.826 -17.774 1.00 88.19 89 GLU A O 1
ATOM 704 N N . SER A 1 90 ? 18.628 -8.196 -16.697 1.00 90.38 90 SER A N 1
ATOM 705 C CA . SER A 1 90 ? 17.961 -7.103 -17.411 1.00 90.38 90 SER A CA 1
ATOM 706 C C . SER A 1 90 ? 18.548 -6.939 -18.808 1.00 90.38 90 SER A C 1
ATOM 708 O O . SER A 1 90 ? 19.748 -6.727 -18.964 1.00 90.38 90 SER A O 1
ATOM 710 N N . THR A 1 91 ? 17.688 -6.935 -19.822 1.00 91.38 91 THR A N 1
ATOM 711 C CA . THR A 1 91 ? 18.078 -6.643 -21.209 1.00 91.38 91 THR A CA 1
ATOM 712 C C . THR A 1 91 ? 18.439 -5.167 -21.389 1.00 91.38 91 THR A C 1
ATOM 714 O O . THR A 1 91 ? 19.197 -4.806 -22.285 1.00 91.38 91 THR A O 1
ATOM 717 N N . PHE A 1 92 ? 17.932 -4.281 -20.526 1.00 89.31 92 PHE A N 1
ATOM 718 C CA . PHE A 1 92 ? 18.207 -2.849 -20.632 1.00 89.31 92 PHE A CA 1
ATOM 719 C C . PHE A 1 92 ? 19.648 -2.481 -20.264 1.00 89.31 92 PHE A C 1
ATOM 721 O O . PHE A 1 92 ? 20.150 -1.480 -20.767 1.00 89.31 92 PHE A O 1
ATOM 728 N N . VAL A 1 93 ? 20.323 -3.261 -19.414 1.00 81.56 93 VAL A N 1
ATOM 729 C CA . VAL A 1 93 ? 21.690 -2.955 -18.951 1.00 81.56 93 VAL A CA 1
ATOM 730 C C . VAL A 1 93 ? 22.709 -2.965 -20.095 1.00 81.56 93 VAL A C 1
ATOM 732 O O . VAL A 1 93 ? 23.625 -2.143 -20.088 1.00 81.56 93 VAL A O 1
ATOM 735 N N . ASP A 1 94 ? 22.530 -3.839 -21.084 1.00 71.00 94 ASP A N 1
ATOM 736 C CA . ASP A 1 94 ? 23.531 -4.083 -22.130 1.00 71.00 94 ASP A CA 1
ATOM 737 C C . ASP A 1 94 ? 23.329 -3.238 -23.400 1.00 71.00 94 ASP A C 1
ATOM 739 O O . ASP A 1 94 ? 24.263 -3.044 -24.177 1.00 71.00 94 ASP A O 1
ATOM 743 N N . GLU A 1 95 ? 22.126 -2.704 -23.610 1.00 66.62 95 GLU A N 1
ATOM 744 C CA . GLU A 1 95 ? 21.712 -2.144 -24.905 1.00 66.62 95 GLU A CA 1
ATOM 745 C C . GLU A 1 95 ? 21.781 -0.607 -24.971 1.00 66.62 95 GLU A C 1
ATOM 747 O O . GLU A 1 95 ? 21.715 -0.027 -26.054 1.00 66.62 95 GLU A O 1
ATOM 752 N N . GLY A 1 96 ? 21.960 0.085 -23.839 1.00 71.56 96 GLY A N 1
ATOM 753 C CA . GLY A 1 96 ? 22.027 1.549 -23.792 1.00 71.56 96 GLY A CA 1
ATOM 754 C C . GLY A 1 96 ? 20.695 2.203 -24.173 1.00 71.56 96 GLY A C 1
ATOM 755 O O . GLY A 1 96 ? 19.910 2.520 -23.286 1.00 71.56 96 GLY A O 1
ATOM 756 N N . GLU A 1 97 ? 20.437 2.400 -25.470 1.00 86.38 97 GLU A N 1
ATOM 757 C CA . GLU A 1 97 ? 19.177 2.912 -26.034 1.00 86.38 97 GLU A CA 1
ATOM 758 C C . GLU A 1 97 ? 18.507 1.836 -26.899 1.00 86.38 97 GLU A C 1
ATOM 760 O O . GLU A 1 97 ? 19.069 1.375 -27.893 1.00 86.38 97 GLU A O 1
ATOM 765 N N . LEU A 1 98 ? 17.275 1.468 -26.552 1.00 93.94 98 LEU A N 1
ATOM 766 C CA . LEU A 1 98 ? 16.473 0.515 -27.312 1.00 93.94 98 LEU A CA 1
ATOM 767 C C . LEU A 1 98 ? 15.007 0.930 -27.368 1.00 93.94 98 LEU A C 1
ATOM 769 O O . LEU A 1 98 ? 14.556 1.838 -26.671 1.00 93.94 98 LEU A O 1
ATOM 773 N N . TRP A 1 99 ? 14.233 0.217 -28.178 1.00 96.44 99 TRP A N 1
ATOM 774 C CA . TRP A 1 99 ? 12.800 0.437 -28.305 1.00 96.44 99 TRP A CA 1
ATOM 775 C C . TRP A 1 99 ? 12.009 -0.775 -27.828 1.00 96.44 99 TRP A C 1
ATOM 777 O O . TRP A 1 99 ? 12.298 -1.903 -28.216 1.00 96.44 99 TRP A O 1
ATOM 787 N N . VAL A 1 100 ? 10.952 -0.548 -27.050 1.00 96.88 100 VAL A N 1
ATOM 788 C CA . VAL A 1 100 ? 10.017 -1.593 -26.616 1.00 96.88 100 VAL A CA 1
ATOM 789 C C . VAL A 1 100 ? 8.649 -1.356 -27.239 1.00 96.88 100 VAL A C 1
ATOM 791 O O . VAL A 1 100 ? 8.030 -0.307 -27.041 1.00 96.88 100 VAL A O 1
ATOM 794 N N . ARG A 1 101 ? 8.138 -2.346 -27.974 1.00 96.56 101 ARG A N 1
ATOM 795 C CA . ARG A 1 101 ? 6.751 -2.354 -28.446 1.00 96.56 101 ARG A CA 1
ATOM 796 C C . ARG A 1 101 ? 5.824 -2.968 -27.407 1.00 96.56 101 ARG A C 1
ATOM 798 O O . ARG A 1 101 ? 5.992 -4.125 -27.029 1.00 96.56 101 ARG A O 1
ATOM 805 N N . TRP A 1 102 ? 4.809 -2.212 -27.005 1.00 95.06 102 TRP A N 1
ATOM 806 C CA . TRP A 1 102 ? 3.818 -2.624 -26.013 1.00 95.06 102 TRP A CA 1
ATOM 807 C C . TRP A 1 102 ? 2.456 -1.989 -26.315 1.00 95.06 102 TRP A C 1
ATOM 809 O O . TRP A 1 102 ? 2.387 -0.781 -26.523 1.00 95.06 102 TRP A O 1
ATOM 819 N N . GLU A 1 103 ? 1.384 -2.788 -26.391 1.00 91.38 103 GLU A N 1
ATOM 820 C CA . GLU A 1 103 ? 0.015 -2.329 -26.713 1.00 91.38 103 GLU A CA 1
ATOM 821 C C . GLU A 1 103 ? -0.064 -1.373 -27.921 1.00 91.38 103 GLU A C 1
ATOM 823 O O . GLU A 1 103 ? -0.685 -0.310 -27.884 1.00 91.38 103 GLU A O 1
ATOM 828 N N . GLY A 1 104 ? 0.632 -1.716 -29.011 1.00 90.94 104 GLY A N 1
ATOM 829 C CA . GLY A 1 104 ? 0.646 -0.911 -30.240 1.00 90.94 104 GLY A CA 1
ATOM 830 C C . GLY A 1 104 ? 1.437 0.401 -30.152 1.00 90.94 104 GLY A C 1
ATOM 831 O O . GLY A 1 104 ? 1.443 1.173 -31.110 1.00 90.94 104 GLY A O 1
ATOM 832 N N . ARG A 1 105 ? 2.132 0.654 -29.040 1.00 94.38 105 ARG A N 1
ATOM 833 C CA . ARG A 1 105 ? 2.999 1.818 -28.816 1.00 94.38 105 ARG A CA 1
ATOM 834 C C . ARG A 1 105 ? 4.461 1.396 -28.862 1.00 94.38 105 ARG A C 1
ATOM 836 O O . ARG A 1 105 ? 4.786 0.264 -28.519 1.00 94.38 105 ARG A O 1
ATOM 843 N N . ALA A 1 106 ? 5.337 2.301 -29.287 1.00 95.50 106 ALA A N 1
ATOM 844 C CA . ALA A 1 106 ? 6.781 2.094 -29.273 1.00 95.50 106 ALA A CA 1
ATOM 845 C C . ALA A 1 106 ? 7.399 3.059 -28.263 1.00 95.50 106 ALA A C 1
ATOM 847 O O . ALA A 1 106 ? 7.385 4.264 -28.500 1.00 95.50 106 ALA A O 1
ATOM 848 N N . TYR A 1 107 ? 7.884 2.536 -27.144 1.00 96.06 107 TYR A N 1
ATOM 849 C CA . TYR A 1 107 ? 8.568 3.286 -26.095 1.00 96.06 107 TYR A CA 1
ATOM 850 C C . TYR A 1 107 ? 10.063 3.281 -26.377 1.00 96.06 107 TYR A C 1
ATOM 852 O O . TYR A 1 107 ? 10.617 2.220 -26.651 1.00 96.06 107 TYR A O 1
ATOM 860 N N . GLU A 1 108 ? 10.703 4.437 -26.312 1.00 96.38 108 GLU A N 1
ATOM 861 C CA . GLU A 1 108 ? 12.161 4.525 -26.310 1.00 96.38 108 GLU A CA 1
ATOM 862 C C . GLU A 1 108 ? 12.618 4.403 -24.859 1.00 96.38 108 GLU A C 1
ATOM 864 O O . GLU A 1 108 ? 12.099 5.091 -23.976 1.00 96.38 108 GLU A O 1
ATOM 869 N N . VAL A 1 109 ? 13.528 3.470 -24.608 1.00 96.19 109 VAL A N 1
ATOM 870 C CA . VAL A 1 109 ? 14.031 3.129 -23.281 1.00 96.19 109 VAL A CA 1
ATOM 871 C C . VAL A 1 109 ? 15.538 3.303 -23.301 1.00 96.19 109 VAL A C 1
ATOM 873 O O . VAL A 1 109 ? 16.230 2.682 -24.106 1.00 96.19 109 VAL A O 1
ATOM 876 N N . THR A 1 110 ? 16.043 4.125 -22.389 1.00 94.69 110 THR A N 1
ATOM 877 C CA . THR A 1 110 ? 17.479 4.328 -22.211 1.00 94.69 110 THR A CA 1
ATOM 878 C C . THR A 1 110 ? 17.885 3.935 -20.802 1.00 94.69 110 THR A C 1
ATOM 880 O O . THR A 1 110 ? 17.388 4.514 -19.832 1.00 94.69 110 THR A O 1
ATOM 883 N N . ALA A 1 111 ? 18.809 2.990 -20.676 1.00 93.25 111 ALA A N 1
ATOM 884 C CA . ALA A 1 111 ? 19.456 2.670 -19.413 1.00 93.25 111 ALA A CA 1
ATOM 885 C C . ALA A 1 111 ? 20.768 3.437 -19.272 1.00 93.25 111 ALA A C 1
ATOM 887 O O . ALA A 1 111 ? 21.610 3.440 -20.166 1.00 93.25 111 ALA A O 1
ATOM 888 N N . HIS A 1 112 ? 20.951 4.086 -18.123 1.00 91.06 112 HIS A N 1
ATOM 889 C CA . HIS A 1 112 ? 22.126 4.927 -17.876 1.00 91.06 112 HIS A CA 1
ATOM 890 C C . HIS A 1 112 ? 23.167 4.232 -17.006 1.00 91.06 112 HIS A C 1
ATOM 892 O O . HIS A 1 112 ? 24.353 4.235 -17.323 1.00 91.06 112 HIS A O 1
ATOM 898 N N . ARG A 1 113 ? 22.738 3.700 -15.857 1.00 91.38 113 ARG A N 1
ATOM 899 C CA . ARG A 1 113 ? 23.599 3.004 -14.890 1.00 91.38 113 ARG A CA 1
ATOM 900 C C . ARG A 1 113 ? 22.781 2.227 -13.869 1.00 91.38 113 ARG A C 1
ATOM 902 O O . ARG A 1 113 ? 21.677 2.646 -13.515 1.00 91.38 113 ARG A O 1
ATOM 909 N N . THR A 1 114 ? 23.373 1.178 -13.314 1.00 92.56 114 THR A N 1
ATOM 910 C CA . THR A 1 114 ? 22.886 0.537 -12.087 1.00 92.56 114 THR A CA 1
ATOM 911 C C . THR A 1 114 ? 23.153 1.436 -10.878 1.00 92.56 114 THR A C 1
ATOM 913 O O . THR A 1 114 ? 24.161 2.144 -10.807 1.00 92.56 114 THR A O 1
ATOM 916 N N . THR A 1 115 ? 22.236 1.434 -9.920 1.00 93.44 115 THR A N 1
ATOM 917 C CA . THR A 1 115 ? 22.324 2.177 -8.661 1.00 93.44 115 THR A CA 1
ATOM 918 C C . THR A 1 115 ? 21.567 1.431 -7.557 1.00 93.44 115 THR A C 1
ATOM 920 O O . THR A 1 115 ? 21.062 0.331 -7.787 1.00 93.44 115 THR A O 1
ATOM 923 N N . THR A 1 116 ? 21.493 2.007 -6.360 1.00 92.94 116 THR A N 1
ATOM 924 C CA . THR A 1 116 ? 20.612 1.544 -5.285 1.00 92.94 116 THR A CA 1
ATOM 925 C C . THR A 1 116 ? 19.569 2.611 -4.986 1.00 92.94 116 THR A C 1
ATOM 927 O O . THR A 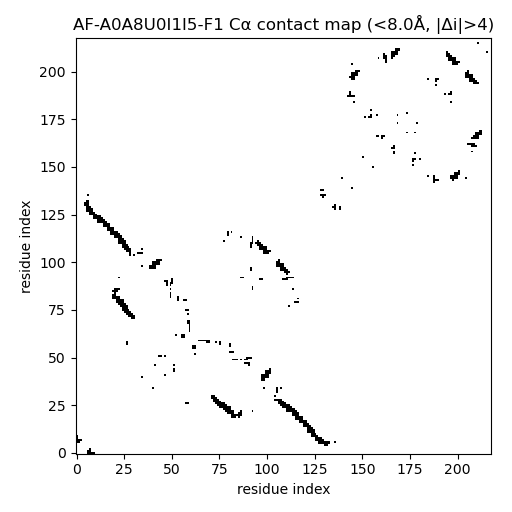1 116 ? 19.774 3.800 -5.241 1.00 92.94 116 THR A O 1
ATOM 930 N N . MET A 1 117 ? 18.416 2.182 -4.486 1.00 90.50 117 MET A N 1
ATOM 931 C CA . MET A 1 117 ? 17.381 3.074 -3.984 1.00 90.50 117 MET A CA 1
ATOM 932 C C . MET A 1 117 ? 16.925 2.594 -2.614 1.00 90.50 117 MET A C 1
ATOM 934 O O . MET A 1 117 ? 16.683 1.403 -2.411 1.00 90.50 117 MET A O 1
ATOM 938 N N . GLU A 1 118 ? 16.778 3.536 -1.690 1.00 90.62 118 GLU A N 1
ATOM 939 C CA . GLU A 1 118 ? 16.186 3.270 -0.389 1.00 90.62 118 GLU A CA 1
ATOM 940 C C . GLU A 1 118 ? 14.690 2.995 -0.536 1.00 90.62 118 GLU A C 1
ATOM 942 O O . GLU A 1 118 ? 13.951 3.733 -1.195 1.00 90.62 118 GLU A O 1
ATOM 947 N N . LYS A 1 119 ? 14.226 1.930 0.109 1.00 86.06 119 LYS A N 1
ATOM 948 C CA . LYS A 1 119 ? 12.813 1.604 0.221 1.00 86.06 119 LYS A CA 1
ATOM 949 C C . LYS A 1 119 ? 12.465 1.372 1.679 1.00 86.06 119 LYS A C 1
ATOM 951 O O . LYS A 1 119 ? 13.115 0.583 2.359 1.00 86.06 119 LYS A O 1
ATOM 956 N N . LEU A 1 120 ? 11.381 2.001 2.119 1.00 88.00 120 LEU A N 1
ATOM 957 C CA . LEU A 1 120 ? 10.758 1.664 3.387 1.00 88.00 120 LEU A CA 1
ATOM 958 C C . LEU A 1 120 ? 10.039 0.316 3.252 1.00 88.00 120 LEU A C 1
ATOM 960 O O . LEU A 1 120 ? 9.151 0.144 2.409 1.00 88.00 120 LEU A O 1
ATOM 964 N N . VAL A 1 121 ? 10.468 -0.652 4.050 1.00 85.75 121 VAL A N 1
ATOM 965 C CA . VAL A 1 121 ? 9.892 -1.990 4.131 1.00 85.75 121 VAL A CA 1
ATOM 966 C C . VAL A 1 121 ? 9.112 -2.092 5.433 1.00 85.75 121 VAL A C 1
ATOM 968 O O . VAL A 1 121 ? 9.631 -1.778 6.502 1.00 85.75 121 VAL A O 1
ATOM 971 N N . HIS A 1 122 ? 7.864 -2.541 5.319 1.00 90.31 122 HIS A N 1
ATOM 972 C CA . HIS A 1 122 ? 6.996 -2.841 6.448 1.00 90.31 122 HIS A CA 1
ATOM 973 C C . HIS A 1 122 ? 6.758 -4.343 6.499 1.00 90.31 122 HIS A C 1
ATOM 975 O O . HIS A 1 122 ? 6.301 -4.940 5.521 1.00 90.31 122 HIS A O 1
ATOM 981 N N . GLU A 1 123 ? 7.075 -4.940 7.638 1.00 90.62 123 GLU A N 1
ATOM 982 C CA . GLU A 1 123 ? 6.805 -6.342 7.921 1.00 90.62 123 GLU A CA 1
ATOM 983 C C . GLU A 1 123 ? 5.645 -6.415 8.902 1.00 90.62 123 GLU A C 1
ATOM 985 O O . GLU A 1 123 ? 5.646 -5.741 9.934 1.00 90.62 123 GLU A O 1
ATOM 990 N N . TYR A 1 124 ? 4.656 -7.235 8.569 1.00 90.94 124 TYR A N 1
ATOM 991 C CA . TYR A 1 124 ? 3.464 -7.417 9.380 1.00 90.94 124 TYR A CA 1
ATOM 992 C C . TYR A 1 124 ? 3.402 -8.850 9.885 1.00 90.94 124 TYR A C 1
ATOM 994 O O . TYR A 1 124 ? 3.651 -9.793 9.131 1.00 90.94 124 TYR A O 1
ATOM 1002 N N . THR A 1 125 ? 3.028 -9.014 11.146 1.00 93.00 125 THR A N 1
ATOM 1003 C CA . THR A 1 125 ? 2.587 -10.297 11.687 1.00 93.00 125 THR A CA 1
ATOM 1004 C C . THR A 1 125 ? 1.074 -10.363 11.584 1.00 93.00 125 THR A C 1
ATOM 1006 O O . THR A 1 125 ? 0.376 -9.393 11.872 1.00 93.00 125 THR A O 1
ATOM 1009 N N . ALA A 1 126 ? 0.562 -11.509 11.144 1.00 93.25 126 ALA A N 1
ATOM 1010 C CA . ALA A 1 126 ? -0.865 -11.786 11.112 1.00 93.25 126 ALA A CA 1
ATOM 1011 C C . ALA A 1 126 ? -1.134 -13.025 11.962 1.00 93.25 126 ALA A C 1
ATOM 1013 O O . ALA A 1 126 ? -0.710 -14.128 11.617 1.00 93.25 126 ALA A O 1
ATOM 1014 N N . GLU A 1 127 ? -1.838 -12.842 13.072 1.00 91.75 127 GLU A N 1
ATOM 1015 C CA . GLU A 1 127 ? -2.297 -13.935 13.922 1.00 91.75 127 GLU A CA 1
ATOM 1016 C C . GLU A 1 127 ? -3.775 -14.178 13.653 1.00 91.75 127 GLU A C 1
ATOM 1018 O O . GLU A 1 127 ? -4.578 -13.244 13.658 1.00 91.75 127 GLU A O 1
ATOM 1023 N N . ARG A 1 128 ? -4.148 -15.432 13.391 1.00 92.19 128 ARG A N 1
ATOM 1024 C CA . ARG A 1 128 ? -5.556 -15.790 13.236 1.00 92.19 128 ARG A CA 1
ATOM 1025 C C . ARG A 1 128 ? -6.218 -15.761 14.607 1.00 92.19 128 ARG A C 1
ATOM 1027 O O . ARG A 1 128 ? -5.857 -16.552 15.470 1.00 92.19 128 ARG A O 1
ATOM 1034 N N . VAL A 1 129 ? -7.207 -14.894 14.770 1.00 93.75 129 VAL A N 1
ATOM 1035 C CA . VAL A 1 129 ? -7.887 -14.670 16.051 1.00 93.75 129 VAL A CA 1
ATOM 1036 C C . VAL A 1 129 ? -9.319 -15.199 16.082 1.00 93.75 129 VAL A C 1
ATOM 1038 O O . VAL A 1 129 ? -9.864 -15.406 17.158 1.00 93.75 129 VAL A O 1
ATOM 1041 N N . ALA A 1 130 ? -9.930 -15.458 14.922 1.00 91.88 130 ALA A N 1
ATOM 1042 C CA . ALA A 1 130 ? -11.233 -16.112 14.846 1.00 91.88 130 ALA A CA 1
ATOM 1043 C C . ALA A 1 130 ? -11.436 -16.841 13.509 1.00 91.88 130 ALA A C 1
ATOM 1045 O O . ALA A 1 130 ? -10.915 -16.431 12.472 1.00 91.88 130 ALA A O 1
ATOM 1046 N N . GLU A 1 131 ? -12.221 -17.919 13.537 1.00 91.94 131 GLU A N 1
ATOM 1047 C CA . GLU A 1 131 ? -12.560 -18.747 12.362 1.00 91.94 131 GLU A CA 1
ATOM 1048 C C . GLU A 1 131 ? -13.931 -18.391 11.758 1.00 91.94 131 GLU A C 1
ATOM 1050 O O . GLU A 1 131 ? -14.355 -18.975 10.765 1.00 91.94 131 GLU A O 1
ATOM 1055 N N . SER A 1 132 ? -14.648 -17.444 12.367 1.00 89.69 132 SER A N 1
ATOM 1056 C CA . SER A 1 132 ? -15.956 -16.985 11.907 1.00 89.69 132 SER A CA 1
ATOM 1057 C C . SER A 1 132 ? -16.211 -15.538 12.325 1.00 89.69 132 SER A C 1
ATOM 1059 O O . SER A 1 132 ? -15.577 -15.020 13.247 1.00 89.69 132 SER A O 1
ATOM 1061 N N . ALA A 1 133 ? -17.176 -14.895 11.667 1.00 87.19 133 ALA A N 1
ATOM 1062 C CA . ALA A 1 133 ? -17.589 -13.537 12.010 1.00 87.19 133 ALA A CA 1
ATOM 1063 C C . ALA A 1 133 ? -18.191 -13.457 13.420 1.00 87.19 133 ALA A C 1
ATOM 1065 O O . ALA A 1 133 ? -18.042 -12.444 14.094 1.00 87.19 133 ALA A O 1
ATOM 1066 N N . GLU A 1 134 ? -18.876 -14.511 13.865 1.00 88.81 134 GLU A N 1
ATOM 1067 C CA . GLU A 1 134 ? -19.476 -14.588 15.198 1.00 88.81 134 GLU A CA 1
ATOM 1068 C C . GLU A 1 134 ? -18.393 -14.629 16.277 1.00 88.81 134 GLU A C 1
ATOM 1070 O O . GLU A 1 134 ? -18.346 -13.738 17.120 1.00 88.81 134 GLU A O 1
ATOM 1075 N N . SER A 1 135 ? -17.437 -15.553 16.158 1.00 88.38 135 SER A N 1
ATOM 1076 C CA . SER A 1 135 ? -16.308 -15.655 17.090 1.00 88.38 135 SER A CA 1
ATOM 1077 C C . SER A 1 135 ? -15.426 -14.402 17.075 1.00 88.38 135 SER A C 1
ATOM 1079 O O . SER A 1 135 ? -14.868 -14.016 18.097 1.00 88.38 135 SER A O 1
ATOM 1081 N N . PHE A 1 136 ? -15.311 -13.727 15.926 1.00 87.62 136 PHE A N 1
ATOM 1082 C CA . PHE A 1 136 ? -14.609 -12.448 15.851 1.00 87.62 136 PHE A CA 1
ATOM 1083 C C . PHE A 1 136 ? -15.354 -11.341 16.605 1.00 87.62 136 PHE A C 1
ATOM 1085 O O . PHE A 1 136 ? -14.727 -10.573 17.328 1.00 87.62 136 PHE A O 1
ATOM 1092 N N . ARG A 1 137 ? -16.686 -11.259 16.475 1.00 84.81 137 ARG A N 1
ATOM 1093 C CA . ARG A 1 137 ? -17.492 -10.289 17.236 1.00 84.81 137 ARG A CA 1
ATOM 1094 C C . ARG A 1 137 ? -17.402 -10.538 18.734 1.00 84.81 137 ARG A C 1
ATOM 1096 O O . ARG A 1 137 ? -17.262 -9.571 19.469 1.00 84.81 137 ARG A O 1
ATOM 1103 N N . GLU A 1 138 ? -17.440 -11.794 19.168 1.00 86.69 138 GLU A N 1
ATOM 1104 C CA . GLU A 1 138 ? -17.258 -12.163 20.577 1.00 86.69 138 GLU A CA 1
ATOM 1105 C C . GLU A 1 138 ? -15.889 -11.724 21.101 1.00 86.69 138 GLU A C 1
ATOM 1107 O O . GLU A 1 138 ? -15.809 -11.102 22.154 1.00 86.69 138 GLU A O 1
ATOM 1112 N N . LEU A 1 139 ? -14.819 -11.964 20.338 1.00 85.94 139 LEU A N 1
ATOM 1113 C CA . LEU A 1 139 ? -13.471 -11.528 20.701 1.00 85.94 139 LEU A CA 1
ATOM 1114 C C . LEU A 1 139 ? -13.363 -10.000 20.821 1.00 85.94 139 LEU A C 1
ATOM 1116 O O . LEU A 1 139 ? -12.750 -9.486 21.755 1.00 85.94 139 LEU A O 1
ATOM 1120 N N . ILE A 1 140 ? -13.927 -9.261 19.862 1.00 83.88 140 ILE A N 1
ATOM 1121 C CA . ILE A 1 140 ? -13.927 -7.793 19.903 1.00 83.88 140 ILE A CA 1
ATOM 1122 C C . ILE A 1 140 ? -14.769 -7.290 21.078 1.00 83.88 140 ILE A C 1
ATOM 1124 O O . ILE A 1 140 ? -14.353 -6.350 21.752 1.00 83.88 140 ILE A O 1
ATOM 1128 N N . ALA A 1 141 ? -15.911 -7.927 21.344 1.00 83.00 141 ALA A N 1
ATOM 1129 C CA . ALA A 1 141 ? -16.760 -7.615 22.484 1.00 83.00 141 ALA A CA 1
ATOM 1130 C C . ALA A 1 141 ? -16.012 -7.813 23.810 1.00 83.00 141 ALA A C 1
ATOM 1132 O O . ALA A 1 141 ? -15.948 -6.886 24.607 1.00 83.00 141 ALA A O 1
ATOM 1133 N N . ASP A 1 142 ? -15.367 -8.963 24.006 1.00 82.69 142 ASP A N 1
ATOM 1134 C CA . ASP A 1 142 ? -14.575 -9.267 25.206 1.00 82.69 142 ASP A CA 1
ATOM 1135 C C . ASP A 1 142 ? -13.427 -8.267 25.421 1.00 82.69 142 ASP A C 1
ATOM 1137 O O . ASP A 1 142 ? -13.162 -7.830 26.539 1.00 82.69 142 ASP A O 1
ATOM 1141 N N . ARG A 1 143 ? -12.771 -7.841 24.336 1.00 80.81 143 ARG A N 1
ATOM 1142 C CA . ARG A 1 143 ? -11.619 -6.933 24.414 1.00 80.81 143 ARG A CA 1
ATOM 1143 C C . ARG A 1 143 ? -11.991 -5.464 24.625 1.00 80.81 143 ARG A C 1
ATOM 1145 O O . ARG A 1 143 ? -11.179 -4.719 25.173 1.00 80.81 143 ARG A O 1
ATOM 1152 N N . HIS A 1 144 ? -13.151 -5.023 24.141 1.00 80.56 144 HIS A N 1
ATOM 1153 C CA . HIS A 1 144 ? -13.472 -3.594 24.033 1.00 80.56 144 HIS A CA 1
ATOM 1154 C C . HIS A 1 144 ? -14.766 -3.161 24.722 1.00 80.56 144 HIS A C 1
ATOM 1156 O O . HIS A 1 144 ? -14.974 -1.957 24.871 1.00 80.56 144 HIS A O 1
ATOM 1162 N N . ILE A 1 145 ? -15.631 -4.085 25.147 1.00 84.69 145 ILE A N 1
ATOM 1163 C CA . ILE A 1 145 ? -16.829 -3.727 25.910 1.00 84.69 145 ILE A CA 1
ATOM 1164 C C . ILE A 1 145 ? -16.463 -3.599 27.383 1.00 84.69 145 ILE A C 1
ATOM 1166 O O . ILE A 1 145 ? -16.008 -4.541 28.030 1.00 84.69 145 ILE A O 1
ATOM 1170 N N . ILE A 1 146 ? -16.690 -2.409 27.926 1.00 85.56 146 ILE A N 1
ATOM 1171 C CA . ILE A 1 146 ? -16.371 -2.090 29.313 1.00 85.56 146 ILE A CA 1
ATOM 1172 C C . ILE A 1 146 ? -17.585 -2.410 30.176 1.00 85.56 146 ILE A C 1
ATOM 1174 O O . ILE A 1 146 ? -18.628 -1.766 30.074 1.00 85.56 146 ILE A O 1
ATOM 1178 N N . ARG A 1 147 ? -17.446 -3.402 31.054 1.00 86.12 147 ARG A N 1
ATOM 1179 C CA . ARG A 1 147 ? -18.517 -3.810 31.967 1.00 86.12 147 ARG A CA 1
ATOM 1180 C C . ARG A 1 147 ? -18.604 -2.874 33.174 1.00 86.12 147 ARG A C 1
ATOM 1182 O O . ARG A 1 147 ? -17.644 -2.724 33.941 1.00 86.12 147 ARG A O 1
ATOM 1189 N N . ILE A 1 148 ? -19.763 -2.247 33.367 1.00 82.75 148 ILE A N 1
ATOM 1190 C CA . ILE A 1 148 ? -20.012 -1.295 34.454 1.00 82.75 148 ILE A CA 1
ATOM 1191 C C . ILE A 1 148 ? -20.899 -1.940 35.518 1.00 82.75 148 ILE A C 1
ATOM 1193 O O . ILE A 1 148 ? -22.123 -1.868 35.468 1.00 82.75 148 ILE A O 1
ATOM 1197 N N . GLU A 1 149 ? -20.266 -2.541 36.530 1.00 81.69 149 GLU A N 1
ATOM 1198 C CA . GLU A 1 149 ? -20.982 -3.235 37.608 1.00 81.69 149 GLU A CA 1
ATOM 1199 C C . GLU A 1 149 ? -20.564 -2.807 39.017 1.00 81.69 149 GLU A C 1
ATOM 1201 O O . GLU A 1 149 ? -19.365 -2.727 39.306 1.00 81.69 149 GLU A O 1
ATOM 1206 N N . PRO A 1 150 ? -21.546 -2.650 39.923 1.00 77.62 150 PRO A N 1
ATOM 1207 C CA . PRO A 1 150 ? -22.731 -1.803 39.763 1.00 77.62 150 PRO A CA 1
ATOM 1208 C C . PRO A 1 150 ? -22.360 -0.312 39.933 1.00 77.62 150 PRO A C 1
ATOM 1210 O O . PRO A 1 150 ? -21.526 0.012 40.787 1.00 77.62 150 PRO A O 1
ATOM 1213 N N . PRO A 1 151 ? -22.956 0.609 39.153 1.00 84.12 151 PRO A N 1
ATOM 1214 C CA . PRO A 1 151 ? -22.698 2.038 39.307 1.00 84.12 151 PRO A CA 1
ATOM 1215 C C . PRO A 1 151 ? -23.326 2.595 40.591 1.00 84.12 151 PRO A C 1
ATOM 1217 O O . PRO A 1 151 ? -24.326 2.082 41.100 1.00 84.12 151 PRO A O 1
ATOM 1220 N N . THR A 1 152 ? -22.768 3.683 41.123 1.00 88.31 152 THR A N 1
ATOM 1221 C CA . THR A 1 152 ? -23.476 4.469 42.147 1.00 88.31 152 THR A CA 1
ATOM 1222 C C . THR A 1 152 ? -24.651 5.228 41.520 1.00 88.31 152 THR A C 1
ATOM 1224 O O . THR A 1 152 ? -24.614 5.490 40.322 1.00 88.31 152 THR A O 1
ATOM 1227 N N . PRO A 1 153 ? -25.660 5.679 42.293 1.00 88.06 153 PRO A N 1
ATOM 1228 C CA . PRO A 1 153 ? -26.804 6.420 41.738 1.00 88.06 153 PRO A CA 1
ATOM 1229 C C . PRO A 1 153 ? -26.408 7.645 40.895 1.00 88.06 153 PRO A C 1
ATOM 1231 O O . PRO A 1 153 ? -27.045 7.961 39.898 1.00 88.06 153 PRO A O 1
ATOM 1234 N N . GLU A 1 154 ? -25.319 8.313 41.278 1.00 87.06 154 GLU A N 1
ATOM 1235 C CA . GLU A 1 154 ? -24.745 9.446 40.542 1.00 87.06 154 GLU A CA 1
ATOM 1236 C C . GLU A 1 154 ? -24.078 9.028 39.221 1.00 87.06 154 GLU A C 1
ATOM 1238 O O . GLU A 1 154 ? -24.174 9.753 38.240 1.00 87.06 154 GLU A O 1
ATOM 1243 N N . GLU A 1 155 ? -23.425 7.862 39.172 1.00 88.12 155 GLU A N 1
ATOM 1244 C CA . GLU A 1 155 ? -22.872 7.315 37.925 1.00 88.12 155 GLU A CA 1
ATOM 1245 C C . GLU A 1 155 ? -23.988 6.830 37.010 1.00 88.12 155 GLU A C 1
ATOM 1247 O O . GLU A 1 155 ? -23.938 7.081 35.814 1.00 88.12 155 GLU A O 1
ATOM 1252 N N . GLN A 1 156 ? -25.011 6.190 37.576 1.00 89.44 156 GLN A N 1
ATOM 1253 C CA . GLN A 1 156 ? -26.190 5.749 36.844 1.00 89.44 156 GLN A CA 1
ATOM 1254 C C . GLN A 1 156 ? -26.877 6.924 36.141 1.00 89.44 156 GLN A C 1
ATOM 1256 O O . GLN A 1 156 ? -27.127 6.849 34.947 1.00 89.44 156 GLN A O 1
ATOM 1261 N N . ALA A 1 157 ? -27.066 8.053 36.830 1.00 87.81 157 ALA A N 1
ATOM 1262 C CA . ALA A 1 157 ? -27.634 9.250 36.209 1.00 87.81 157 ALA A CA 1
ATOM 1263 C C . ALA A 1 157 ? -26.791 9.787 35.032 1.00 87.81 157 ALA A C 1
ATOM 1265 O O . ALA A 1 157 ? -27.348 10.298 34.061 1.00 87.81 157 ALA A O 1
ATOM 1266 N N . ILE A 1 158 ? -25.459 9.676 35.109 1.00 88.19 158 ILE A N 1
ATOM 1267 C CA . ILE A 1 158 ? -24.554 10.057 34.014 1.00 88.19 158 ILE A CA 1
ATOM 1268 C C . ILE A 1 158 ? -24.676 9.064 32.850 1.00 88.19 158 ILE A C 1
ATOM 1270 O O . ILE A 1 158 ? -24.758 9.495 31.704 1.00 88.19 158 ILE A O 1
ATOM 1274 N N . LEU A 1 159 ? -24.714 7.758 33.133 1.00 88.19 159 LEU A N 1
ATOM 1275 C CA . LEU A 1 159 ? -24.841 6.696 32.129 1.00 88.19 159 LEU A CA 1
ATOM 1276 C C . LEU A 1 159 ? -26.170 6.785 31.376 1.00 88.19 159 LEU A C 1
ATOM 1278 O O . LEU A 1 159 ? -26.159 6.814 30.150 1.00 88.19 159 LEU A O 1
ATOM 1282 N N . ASP A 1 160 ? -27.290 6.922 32.086 1.00 87.75 160 ASP A N 1
ATOM 1283 C CA . ASP A 1 160 ? -28.627 7.022 31.487 1.00 87.75 160 ASP A CA 1
ATOM 1284 C C . ASP A 1 160 ? -28.728 8.217 30.519 1.00 87.75 160 ASP A C 1
ATOM 1286 O O . ASP A 1 160 ? -29.276 8.112 29.417 1.00 87.75 160 ASP A O 1
ATOM 1290 N N . ALA A 1 161 ? -28.146 9.359 30.905 1.00 85.62 161 ALA A N 1
ATOM 1291 C CA . ALA A 1 161 ? -28.067 10.540 30.050 1.00 85.62 161 ALA A CA 1
ATOM 1292 C C . ALA A 1 161 ? -27.140 10.312 28.843 1.00 85.62 161 ALA A C 1
ATOM 1294 O O . ALA A 1 161 ? -27.495 10.625 27.705 1.00 85.62 161 ALA A O 1
ATOM 1295 N N . ALA A 1 162 ? -25.968 9.724 29.084 1.00 86.19 162 ALA A N 1
ATOM 1296 C CA . ALA A 1 162 ? -24.945 9.499 28.073 1.00 86.19 162 ALA A CA 1
ATOM 1297 C C . ALA A 1 162 ? -25.350 8.499 26.985 1.00 86.19 162 ALA A C 1
ATOM 1299 O O . ALA A 1 162 ? -24.951 8.669 25.835 1.00 86.19 162 ALA A O 1
ATOM 1300 N N . VAL A 1 163 ? -26.133 7.477 27.332 1.00 85.00 163 VAL A N 1
ATOM 1301 C CA . VAL A 1 163 ? -26.646 6.475 26.386 1.00 85.00 163 VAL A CA 1
ATOM 1302 C C . VAL A 1 163 ? -27.718 7.056 25.459 1.00 85.00 163 VAL A C 1
ATOM 1304 O O . VAL A 1 163 ? -27.843 6.618 24.317 1.00 85.00 163 VAL A O 1
ATOM 1307 N N . THR A 1 164 ? -28.488 8.040 25.930 1.00 82.44 164 THR A N 1
ATOM 1308 C CA . THR A 1 164 ? -29.602 8.615 25.160 1.00 82.44 164 THR A CA 1
ATOM 1309 C C . THR A 1 164 ? -29.121 9.693 24.189 1.00 82.44 164 THR A C 1
ATOM 1311 O O . THR A 1 164 ? -29.358 9.588 22.989 1.00 82.44 164 THR A O 1
ATOM 1314 N N . ASP A 1 165 ? -28.429 10.712 24.706 1.00 80.94 165 ASP A N 1
ATOM 1315 C CA . ASP A 1 165 ? -28.084 11.931 23.956 1.00 80.94 165 ASP A CA 1
ATOM 1316 C C . ASP A 1 165 ? -26.592 12.306 24.071 1.00 80.94 165 ASP A C 1
ATOM 1318 O O . ASP A 1 165 ? -26.153 13.329 23.540 1.00 80.94 165 ASP A O 1
ATOM 1322 N N . GLY A 1 166 ? -25.795 11.487 24.765 1.00 80.75 166 GLY A N 1
ATOM 1323 C CA . GLY A 1 166 ? -24.454 11.853 25.215 1.00 80.75 166 GLY A CA 1
ATOM 1324 C C . GLY A 1 166 ? -24.478 12.692 26.498 1.00 80.75 166 GLY A C 1
ATOM 1325 O O . GLY A 1 166 ? -25.467 13.339 26.841 1.00 80.75 166 GLY A O 1
ATOM 1326 N N . TYR A 1 167 ? -23.375 12.668 27.246 1.00 83.12 167 TYR A N 1
ATOM 1327 C CA . TYR A 1 167 ? -23.218 13.471 28.459 1.00 83.12 167 TYR A CA 1
ATOM 1328 C C . TYR A 1 167 ? -22.063 14.450 28.302 1.00 83.12 167 TYR A C 1
ATOM 1330 O O . TYR A 1 167 ? -20.953 14.083 27.903 1.00 83.12 167 TYR A O 1
ATOM 1338 N N . HIS A 1 168 ? -22.333 15.705 28.641 1.00 82.62 168 HIS A N 1
ATOM 1339 C CA . HIS A 1 168 ? -21.358 16.780 28.602 1.00 82.62 168 HIS A CA 1
ATOM 1340 C C . HIS A 1 168 ? -21.223 17.411 29.990 1.00 82.62 168 HIS A C 1
ATOM 1342 O O . HIS A 1 168 ? -22.170 18.001 30.516 1.00 82.62 168 HIS A O 1
ATOM 1348 N N . GLU A 1 169 ? -20.043 17.269 30.588 1.00 81.62 169 GLU A N 1
ATOM 1349 C CA . GLU A 1 169 ? -19.708 17.863 31.879 1.00 81.62 169 GLU A CA 1
ATOM 1350 C C . GLU A 1 169 ? -19.366 19.349 31.692 1.00 81.62 169 GLU A C 1
ATOM 1352 O O . GLU A 1 169 ? -18.327 19.692 31.126 1.00 81.62 169 GLU A O 1
ATOM 1357 N N . THR A 1 170 ? -20.259 20.220 32.173 1.00 76.81 170 THR A N 1
ATOM 1358 C CA . THR A 1 170 ? -20.168 21.691 32.051 1.00 76.81 170 THR A CA 1
ATOM 1359 C C . THR A 1 170 ? -19.662 22.375 33.320 1.00 76.81 170 THR A C 1
ATOM 1361 O O . THR A 1 170 ? -19.556 23.604 33.380 1.00 76.81 170 THR A O 1
ATOM 1364 N N . THR A 1 171 ? -19.389 21.619 34.388 1.00 72.88 171 THR A N 1
ATOM 1365 C CA . THR A 1 171 ? -18.966 22.203 35.660 1.00 72.88 171 THR A CA 1
ATOM 1366 C C . THR A 1 171 ? -17.450 22.395 35.725 1.00 72.88 171 THR A C 1
ATOM 1368 O O . THR A 1 171 ? -16.671 21.516 35.377 1.00 72.88 171 THR A O 1
ATOM 1371 N N . GLN A 1 172 ? -17.014 23.543 36.260 1.00 65.06 172 GLN A N 1
ATOM 1372 C CA . GLN A 1 172 ? -15.590 23.816 36.534 1.00 65.06 172 GLN A CA 1
ATOM 1373 C C . GLN A 1 172 ? -14.988 22.883 37.602 1.00 65.06 172 GLN A C 1
ATOM 1375 O O . GLN A 1 172 ? -13.771 22.806 37.735 1.00 65.06 172 GLN A O 1
ATOM 1380 N N . SER A 1 173 ? -15.838 22.191 38.368 1.00 74.31 173 SER A N 1
ATOM 1381 C CA . SER A 1 173 ? -15.448 21.196 39.367 1.00 74.31 173 SER A CA 1
ATOM 1382 C C . SER A 1 173 ? -16.256 19.919 39.133 1.00 74.31 173 SER A C 1
ATOM 1384 O O . SER A 1 173 ? -17.287 19.741 39.793 1.00 74.31 173 SER A O 1
ATOM 1386 N N . PRO A 1 174 ? -15.809 19.047 38.211 1.00 78.50 174 PRO A N 1
ATOM 1387 C CA . PRO A 1 174 ? -16.535 17.837 37.860 1.00 78.50 174 PRO A CA 1
ATOM 1388 C C . PRO A 1 174 ? -16.797 16.941 39.063 1.00 78.50 174 PRO A C 1
ATOM 1390 O O . PRO A 1 174 ? -15.998 16.859 40.006 1.00 78.50 174 PRO A O 1
ATOM 1393 N N . SER A 1 175 ? -17.920 16.229 39.021 1.00 80.75 175 SER A N 1
ATOM 1394 C CA . SER A 1 175 ? -18.307 15.347 40.119 1.00 80.75 175 SER A CA 1
ATOM 1395 C C . SER A 1 175 ? -17.290 14.213 40.337 1.00 80.75 175 SER A C 1
ATOM 1397 O O . SER A 1 175 ? -16.520 13.823 39.456 1.00 80.75 175 SER A O 1
ATOM 1399 N N . ARG A 1 176 ? -17.281 13.624 41.538 1.00 85.00 176 ARG A N 1
ATOM 1400 C CA . ARG A 1 176 ? -16.469 12.422 41.795 1.00 85.00 176 ARG A CA 1
ATOM 1401 C C . ARG A 1 176 ? -16.927 11.237 40.935 1.00 85.00 176 ARG A C 1
ATOM 1403 O O . ARG A 1 176 ? -16.091 10.440 40.522 1.00 85.00 176 ARG A O 1
ATOM 1410 N N . ALA A 1 177 ? -18.231 11.134 40.674 1.00 85.19 177 ALA A N 1
ATOM 1411 C CA . ALA A 1 177 ? -18.814 10.113 39.807 1.00 85.19 177 ALA A CA 1
ATOM 1412 C C . ALA A 1 177 ? -18.287 10.225 38.366 1.00 85.19 177 ALA A C 1
ATOM 1414 O O . ALA A 1 177 ? -17.865 9.223 37.795 1.00 85.19 177 ALA A O 1
ATOM 1415 N N . TRP A 1 178 ? -18.204 11.448 37.831 1.00 85.31 178 TRP A N 1
ATOM 1416 C CA . TRP A 1 178 ? -17.608 11.732 36.524 1.00 85.31 178 TRP A CA 1
ATOM 1417 C C . TRP A 1 178 ? -16.158 11.247 36.418 1.00 85.31 178 TRP A C 1
ATOM 1419 O O . TRP A 1 178 ? -15.813 10.495 35.507 1.00 85.31 178 TRP A O 1
ATOM 1429 N N . HIS A 1 179 ? -15.316 11.615 37.387 1.00 84.94 179 HIS A N 1
ATOM 1430 C CA . HIS A 1 179 ? -13.913 11.200 37.389 1.00 84.94 179 HIS A CA 1
ATOM 1431 C C . HIS A 1 179 ? -13.751 9.678 37.440 1.00 84.94 179 HIS A C 1
ATOM 1433 O O . HIS A 1 179 ? -12.955 9.132 36.682 1.00 84.94 179 HIS A O 1
ATOM 1439 N N . ARG A 1 180 ? -14.531 8.980 38.279 1.00 85.50 180 ARG A N 1
ATOM 1440 C CA . ARG A 1 180 ? -14.477 7.510 38.346 1.00 85.50 180 ARG A CA 1
ATOM 1441 C C . ARG A 1 180 ? -14.899 6.849 37.037 1.00 85.50 180 ARG A C 1
ATOM 1443 O O . ARG A 1 180 ? -14.287 5.856 36.651 1.00 85.50 180 ARG A O 1
ATOM 1450 N N . LEU A 1 181 ? -15.922 7.374 36.359 1.00 85.88 181 LEU A N 1
ATOM 1451 C CA . LEU A 1 181 ? -16.331 6.869 35.048 1.00 85.88 181 LEU A CA 1
ATOM 1452 C C . LEU A 1 181 ? -15.215 7.066 34.021 1.00 85.88 181 LEU A C 1
ATOM 1454 O O . LEU A 1 181 ? -14.809 6.098 33.389 1.00 85.88 181 LEU A O 1
ATOM 1458 N N . LEU A 1 182 ? -14.647 8.268 33.908 1.00 82.56 182 LEU A N 1
ATOM 1459 C CA . LEU A 1 182 ? -13.538 8.513 32.982 1.00 82.56 182 LEU A CA 1
ATOM 1460 C C . LEU A 1 182 ? -12.302 7.660 33.283 1.00 82.56 182 LEU A C 1
ATOM 1462 O O . LEU A 1 182 ? -11.659 7.183 32.352 1.00 82.56 182 LEU A O 1
ATOM 1466 N N . GLU A 1 183 ? -11.962 7.447 34.554 1.00 81.19 183 GLU A N 1
ATOM 1467 C CA . GLU A 1 183 ? -10.868 6.548 34.934 1.00 81.19 183 GLU A CA 1
ATOM 1468 C C . GLU A 1 183 ? -11.132 5.112 34.468 1.00 81.19 183 GLU A C 1
ATOM 1470 O O . GLU A 1 183 ? -10.253 4.512 33.857 1.00 81.19 183 GLU A O 1
ATOM 1475 N N . ARG A 1 184 ? -12.350 4.588 34.665 1.00 79.44 184 ARG A N 1
ATOM 1476 C CA . ARG A 1 184 ? -12.736 3.246 34.185 1.00 79.44 184 ARG A CA 1
ATOM 1477 C C . ARG A 1 184 ? -12.728 3.136 32.661 1.00 79.44 184 ARG A C 1
ATOM 1479 O O . ARG A 1 184 ? -12.461 2.067 32.129 1.00 79.44 184 ARG A O 1
ATOM 1486 N N . LEU A 1 185 ? -13.026 4.229 31.965 1.00 78.75 185 LEU A N 1
ATOM 1487 C CA . LEU A 1 185 ? -13.156 4.266 30.509 1.00 78.75 185 LEU A CA 1
ATOM 1488 C C . LEU A 1 185 ? -11.818 4.537 29.787 1.00 78.75 185 LEU A C 1
ATOM 1490 O O . LEU A 1 185 ? -11.679 4.260 28.595 1.00 78.75 185 LEU A O 1
ATOM 1494 N N . ARG A 1 186 ? -10.802 5.049 30.491 1.00 69.00 186 ARG A N 1
ATOM 1495 C CA . ARG A 1 186 ? -9.491 5.408 29.919 1.00 69.00 186 ARG A CA 1
ATOM 1496 C C . ARG A 1 186 ? -8.654 4.224 29.432 1.00 69.00 186 ARG A C 1
ATOM 1498 O O . ARG A 1 186 ? -7.779 4.435 28.597 1.00 69.00 186 ARG A O 1
ATOM 1505 N N . GLU A 1 187 ? -8.894 3.012 29.926 1.00 59.44 187 GLU A N 1
ATOM 1506 C CA . GLU A 1 187 ? -8.027 1.853 29.657 1.00 59.44 187 GLU A CA 1
ATOM 1507 C C . GLU A 1 187 ? -8.398 1.060 28.389 1.00 59.44 187 GLU A C 1
ATOM 1509 O O . GLU A 1 187 ? -7.601 0.246 27.928 1.00 59.44 187 GLU A O 1
ATOM 1514 N N . THR A 1 188 ? -9.578 1.289 27.802 1.00 58.44 188 THR A N 1
ATOM 1515 C CA . THR A 1 188 ? -10.167 0.350 26.818 1.00 58.44 188 THR A CA 1
ATOM 1516 C C . THR A 1 188 ? -10.885 1.016 25.642 1.00 58.44 188 THR A C 1
ATOM 1518 O O . THR A 1 188 ? -11.610 0.354 24.898 1.00 58.44 188 THR A O 1
ATOM 1521 N N . ALA A 1 189 ? -10.667 2.317 25.425 1.00 55.44 189 ALA A N 1
ATOM 1522 C CA . ALA A 1 189 ? -11.219 3.009 24.264 1.00 55.44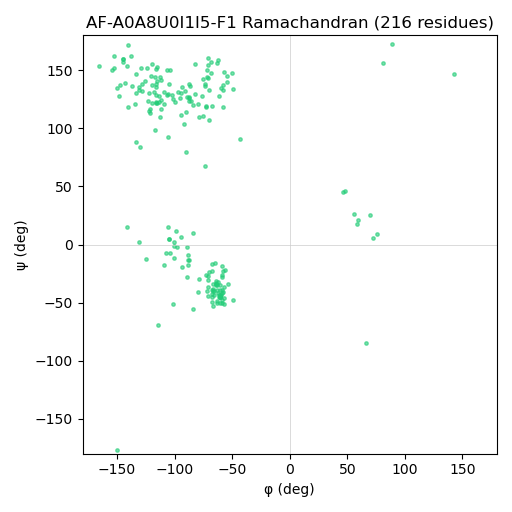 189 ALA A CA 1
ATOM 1523 C C . ALA A 1 189 ? -10.750 2.348 22.956 1.00 55.44 189 ALA A C 1
ATOM 1525 O O . ALA A 1 189 ? -9.575 2.004 22.793 1.00 55.44 189 ALA A O 1
ATOM 1526 N N . PHE A 1 190 ? -11.673 2.190 22.007 1.00 57.12 190 PHE A N 1
ATOM 1527 C CA . PHE A 1 190 ? -11.304 1.833 20.642 1.00 57.12 190 PHE A CA 1
ATOM 1528 C C . PHE A 1 190 ? -10.339 2.916 20.118 1.00 57.12 190 PHE A C 1
ATOM 1530 O O . PHE A 1 190 ? -10.648 4.096 20.289 1.00 57.12 190 PHE A O 1
ATOM 1537 N N . PRO A 1 191 ? -9.201 2.574 19.484 1.00 54.38 191 PRO A N 1
ATOM 1538 C CA . PRO A 1 191 ? -8.161 3.552 19.134 1.00 54.38 191 PRO A CA 1
ATOM 1539 C C . PRO A 1 191 ? -8.637 4.735 18.271 1.00 54.38 191 PRO A C 1
ATOM 1541 O O . PRO A 1 191 ? -8.002 5.784 18.275 1.00 54.38 191 PRO A O 1
ATOM 1544 N N . GLU A 1 192 ? -9.751 4.575 17.551 1.00 54.28 192 GLU A N 1
ATOM 1545 C CA . GLU A 1 192 ? -10.354 5.595 16.677 1.00 54.28 192 GLU A CA 1
ATOM 1546 C C . GLU A 1 192 ? -11.611 6.260 17.277 1.00 54.28 192 GLU A C 1
ATOM 1548 O O . GLU A 1 192 ? -12.133 7.229 16.724 1.00 54.28 192 GLU A O 1
ATOM 1553 N N . ALA A 1 193 ? -12.115 5.764 18.410 1.00 56.94 193 ALA A N 1
ATOM 1554 C CA . ALA A 1 193 ? -13.325 6.268 19.051 1.00 56.94 193 ALA A CA 1
ATOM 1555 C C . ALA A 1 193 ? -12.970 7.385 20.041 1.00 56.94 193 ALA A C 1
ATOM 1557 O O . ALA A 1 193 ? -12.883 7.184 21.253 1.00 56.94 193 ALA A O 1
ATOM 1558 N N . HIS A 1 194 ? -12.746 8.590 19.520 1.00 62.59 194 HIS A N 1
ATOM 1559 C CA . HIS A 1 194 ? -12.595 9.779 20.355 1.00 62.59 194 HIS A CA 1
ATOM 1560 C C . HIS A 1 194 ? -13.858 9.967 21.213 1.00 62.59 194 HIS A C 1
ATOM 1562 O O . HIS A 1 194 ? -14.956 10.133 20.680 1.00 62.59 194 HIS A O 1
ATOM 1568 N N . TYR A 1 195 ? -13.704 9.926 22.542 1.00 69.38 195 TYR A N 1
ATOM 1569 C CA . TYR A 1 195 ? -14.774 10.207 23.513 1.00 69.38 195 TYR A CA 1
ATOM 1570 C C . TYR A 1 195 ? -16.012 9.301 23.414 1.00 69.38 195 TYR A C 1
ATOM 1572 O O . TYR A 1 195 ? -17.095 9.676 23.870 1.00 69.38 195 TYR A O 1
ATOM 1580 N N . THR A 1 196 ? -15.859 8.118 22.813 1.00 76.94 196 THR A N 1
ATOM 1581 C CA . THR A 1 196 ? -16.940 7.146 22.646 1.00 76.94 196 THR A CA 1
ATOM 1582 C C . THR A 1 196 ? -16.488 5.762 23.094 1.00 76.94 196 THR A C 1
ATOM 1584 O O . THR A 1 196 ? -15.417 5.291 22.714 1.00 76.94 196 THR A O 1
ATOM 1587 N N . TRP A 1 197 ? -17.320 5.099 23.890 1.00 84.31 197 TRP A N 1
ATOM 1588 C CA . TRP A 1 197 ? -17.052 3.782 24.460 1.00 84.31 197 TRP A CA 1
ATOM 1589 C C . TRP A 1 197 ? -18.216 2.832 24.204 1.00 84.31 197 TRP A C 1
ATOM 1591 O O . TRP A 1 197 ? -19.362 3.264 24.113 1.00 84.31 197 TRP A O 1
ATOM 1601 N N . TYR A 1 198 ? -17.925 1.536 24.134 1.00 85.44 198 TYR A N 1
ATOM 1602 C CA . TYR A 1 198 ? -18.944 0.492 24.184 1.00 85.44 198 TYR A CA 1
ATOM 1603 C C . TYR A 1 198 ? -18.974 -0.066 25.599 1.00 85.44 198 TYR A C 1
ATOM 1605 O O . TYR A 1 198 ? -17.941 -0.491 26.119 1.00 85.44 198 TYR A O 1
ATOM 1613 N N . VAL A 1 199 ? -20.134 -0.021 26.243 1.00 86.56 199 VAL A N 1
ATOM 1614 C CA . VAL A 1 199 ? -20.283 -0.410 27.646 1.00 86.56 199 VAL A CA 1
ATOM 1615 C C . VAL A 1 199 ? -21.366 -1.464 27.794 1.00 86.56 199 VAL A 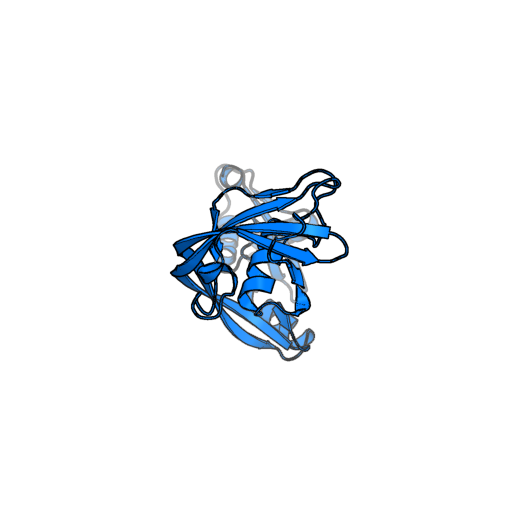C 1
ATOM 1617 O O . VAL A 1 199 ? -22.395 -1.393 27.129 1.00 86.56 199 VAL A O 1
ATOM 1620 N N . ASP A 1 200 ? -21.123 -2.433 28.670 1.00 87.00 200 ASP A N 1
ATOM 1621 C CA . ASP A 1 200 ? -22.152 -3.332 29.188 1.00 87.00 200 ASP A CA 1
ATOM 1622 C C . ASP A 1 200 ? -22.645 -2.737 30.508 1.00 87.00 200 ASP A C 1
ATOM 1624 O O . ASP A 1 200 ? -21.893 -2.639 31.486 1.00 87.00 200 ASP A O 1
ATOM 1628 N N . TYR A 1 201 ? -23.889 -2.275 30.492 1.00 82.94 201 TYR A N 1
ATOM 1629 C CA . TYR A 1 201 ? -24.576 -1.659 31.615 1.00 82.94 201 TYR A CA 1
ATOM 1630 C C . TYR A 1 201 ? -25.977 -2.278 31.712 1.00 82.94 201 TYR A C 1
ATOM 1632 O O . TYR A 1 201 ? -26.672 -2.408 30.715 1.00 82.94 201 TYR A O 1
ATOM 1640 N N . ASP A 1 202 ? -26.367 -2.727 32.908 1.00 81.44 202 ASP A N 1
ATOM 1641 C CA . ASP A 1 202 ? -27.636 -3.443 33.156 1.00 81.44 202 ASP A CA 1
ATOM 1642 C C . ASP A 1 202 ? -27.855 -4.706 32.288 1.00 81.44 202 ASP A C 1
ATOM 1644 O O . ASP A 1 202 ? -28.978 -5.136 32.037 1.00 81.44 202 ASP A O 1
ATOM 1648 N N . GLY A 1 203 ? -26.765 -5.336 31.833 1.00 80.31 203 GLY A N 1
ATOM 1649 C CA . GLY A 1 203 ? -26.826 -6.517 30.969 1.00 80.31 203 GLY A CA 1
ATOM 1650 C C . GLY A 1 203 ? -27.182 -6.207 29.513 1.00 80.31 203 GLY A C 1
ATOM 1651 O O . GLY A 1 203 ? -27.411 -7.139 28.738 1.00 80.31 203 GLY A O 1
ATOM 1652 N N . GLU A 1 204 ? -27.210 -4.928 29.134 1.00 83.88 204 GLU A N 1
ATOM 1653 C CA . GLU A 1 204 ? -27.373 -4.457 27.764 1.00 83.88 204 GLU A CA 1
ATOM 1654 C C . GLU A 1 204 ? -26.121 -3.710 27.289 1.00 83.88 204 GLU A C 1
ATOM 1656 O O . GLU A 1 204 ? -25.364 -3.122 28.064 1.00 83.88 204 GLU A O 1
ATOM 1661 N N . TRP A 1 205 ? -25.879 -3.753 25.978 1.00 87.12 205 TRP A N 1
ATOM 1662 C CA . TRP A 1 205 ? -24.742 -3.074 25.365 1.00 87.12 205 TRP A CA 1
ATOM 1663 C C . TRP A 1 205 ? -25.154 -1.711 24.835 1.00 87.12 205 TRP A C 1
ATOM 1665 O O . TRP A 1 205 ? -26.048 -1.606 23.993 1.00 87.12 205 TRP A O 1
ATOM 1675 N N . TYR A 1 206 ? -24.433 -0.680 25.259 1.00 85.38 206 TYR A N 1
ATOM 1676 C CA . TYR A 1 206 ? -24.673 0.690 24.842 1.00 85.38 206 TYR A CA 1
ATOM 1677 C C . TYR A 1 206 ? -23.429 1.327 24.240 1.00 85.38 206 TYR A C 1
ATOM 1679 O O . TYR A 1 206 ? -22.293 1.007 24.590 1.00 85.38 206 TYR A O 1
ATOM 1687 N N . THR A 1 207 ? -23.667 2.277 23.339 1.00 85.69 207 THR A N 1
ATOM 1688 C CA . THR A 1 207 ? -22.649 3.248 22.939 1.00 85.69 207 THR A CA 1
ATOM 1689 C C . THR A 1 207 ? -22.757 4.442 23.875 1.00 85.69 207 THR A C 1
ATOM 1691 O O . THR A 1 207 ? -23.841 4.989 24.059 1.00 85.69 207 THR A O 1
ATOM 1694 N N . LEU A 1 208 ? -21.642 4.825 24.481 1.00 84.88 208 LEU A N 1
ATOM 1695 C CA . LEU A 1 208 ? -21.552 5.884 25.472 1.00 84.88 208 LEU A CA 1
ATOM 1696 C C . LEU A 1 208 ? -20.689 7.011 24.918 1.00 84.88 208 LEU A C 1
ATOM 1698 O O . LEU A 1 208 ? -19.516 6.785 24.628 1.00 84.88 208 LEU A O 1
ATOM 1702 N N . SER A 1 209 ? -21.234 8.220 24.828 1.00 83.62 209 SER A N 1
ATOM 1703 C CA . SER A 1 209 ? -20.464 9.409 24.455 1.00 83.62 209 SER A CA 1
ATOM 1704 C C . SER A 1 209 ? -20.358 10.355 25.648 1.00 83.62 209 SER A C 1
ATOM 1706 O O . SER A 1 209 ? -21.368 10.871 26.126 1.00 83.62 209 SER A O 1
ATOM 1708 N N . LEU A 1 210 ? -19.133 10.580 26.134 1.00 82.44 210 LEU A N 1
ATOM 1709 C CA . LEU A 1 210 ? -18.852 11.469 27.267 1.00 82.44 210 LEU A CA 1
ATOM 1710 C C . LEU A 1 210 ? -17.867 12.560 26.852 1.00 82.44 210 LEU A C 1
ATOM 1712 O O . LEU A 1 210 ? -16.798 12.262 26.334 1.00 82.44 210 LEU A O 1
ATOM 1716 N N . SER A 1 211 ? -18.181 13.815 27.148 1.00 80.25 211 SER A N 1
ATOM 1717 C CA . SER A 1 211 ? -17.322 14.966 26.847 1.00 80.25 211 SER A CA 1
ATOM 1718 C C . SER A 1 211 ? -17.273 15.959 28.012 1.00 80.25 211 SER A C 1
ATOM 1720 O O . SER A 1 211 ? -18.129 15.940 28.893 1.00 80.25 211 SER A O 1
ATOM 1722 N N . SER A 1 212 ? -16.274 16.835 28.024 1.00 76.19 212 SER A N 1
ATOM 1723 C CA . SER A 1 212 ? -16.135 17.950 28.969 1.00 76.19 212 SER A CA 1
ATOM 1724 C C . SER A 1 212 ? -15.515 19.163 28.282 1.00 76.19 212 SER A C 1
ATOM 1726 O O . SER A 1 212 ? -14.817 19.021 27.277 1.00 76.19 212 SER A O 1
ATOM 1728 N N . ASP A 1 213 ? -15.690 20.352 28.852 1.00 68.81 213 ASP A N 1
ATOM 1729 C CA . ASP A 1 213 ? -15.038 21.565 28.334 1.00 68.81 213 ASP A CA 1
ATOM 1730 C C . ASP A 1 213 ? -13.497 21.463 28.311 1.00 68.81 213 ASP A C 1
ATOM 1732 O O . ASP A 1 213 ? -12.853 22.036 27.437 1.00 68.81 213 ASP A O 1
ATOM 1736 N N . GLU A 1 214 ? -12.885 20.673 29.202 1.00 57.59 214 GLU A N 1
ATOM 1737 C CA . GLU A 1 214 ? -11.432 20.425 29.190 1.00 57.59 214 GLU A CA 1
ATOM 1738 C C . GLU A 1 214 ? -10.979 19.508 28.038 1.00 57.59 214 GLU A C 1
ATOM 1740 O O . GLU A 1 214 ? -9.834 19.592 27.585 1.00 57.59 214 GLU A O 1
ATOM 1745 N N . SER A 1 215 ? -11.860 18.633 27.542 1.00 50.34 215 SER A N 1
ATOM 1746 C CA . SER A 1 215 ? -11.534 17.648 26.503 1.00 50.34 215 SER A CA 1
ATOM 1747 C C . SER A 1 215 ? -11.690 18.167 25.068 1.00 50.34 215 SER A C 1
ATOM 1749 O O . SER A 1 215 ? -11.128 17.570 24.159 1.00 50.34 215 SER A O 1
ATOM 1751 N N . CYS A 1 216 ? -12.334 19.318 24.856 1.00 39.09 216 CYS A N 1
ATOM 1752 C CA . CYS A 1 216 ? -12.459 19.972 23.544 1.00 39.09 216 CYS A CA 1
ATOM 1753 C C . CYS A 1 216 ? -11.253 20.857 23.152 1.00 39.09 216 CYS A C 1
ATOM 1755 O O . CYS A 1 216 ? -11.335 21.607 22.178 1.00 39.09 216 CYS A O 1
ATOM 1757 N N . THR A 1 217 ? -10.145 20.799 23.901 1.00 36.38 217 THR A N 1
ATOM 1758 C CA . THR A 1 217 ? -8.981 21.695 23.728 1.00 36.38 217 THR A CA 1
ATOM 1759 C C . THR A 1 217 ? -7.743 21.063 23.077 1.00 36.38 217 THR A C 1
ATOM 1761 O O . THR A 1 217 ? -6.671 21.663 23.150 1.00 36.38 217 THR A O 1
ATOM 1764 N N . ASN A 1 218 ? -7.854 19.896 22.432 1.00 34.69 218 ASN A N 1
ATOM 1765 C CA . ASN A 1 218 ? -6.756 19.294 21.656 1.00 34.69 218 ASN A CA 1
ATOM 1766 C C . ASN A 1 218 ? -7.155 19.018 20.209 1.00 34.69 218 ASN A C 1
ATOM 1768 O O . ASN A 1 218 ? -8.189 18.345 20.012 1.00 34.69 218 ASN A O 1
#

Foldseek 3Di:
DDDPQFDKDKDFPDKDKDKFKWWFKWKKFAPPDDDDPPFAEEELVPFDPQQNQQVQCQQQVHPPHPSDGDPGMRTDHRGIGGRRVHCPRGPQAPRQWHWYDDPNTIMIMGTDDMDIDIDIDTDMDIDGQGNHPVSVVVVCCVQFAQECPPADPVLVVQQVCQQPPAEEDEDPDDDPSVVVVCVSNVPHDDPPDQQWGWYQYPNDTGIGHYYYPVSVPD

pLDDT: mean 84.98, std 10.9, range [34.69, 96.94]

Organism: NCBI:txid2938695